Protein AF-0000000077501250 (afdb_homodimer)

Structure (mmCIF, N/CA/C/O backbone):
data_AF-0000000077501250-model_v1
#
loop_
_entity.id
_entity.type
_entity.pdbx_description
1 polymer 'Glutathione peroxidase'
#
loop_
_atom_site.group_PDB
_atom_site.id
_atom_site.type_symbol
_atom_site.label_atom_id
_atom_site.label_alt_id
_atom_site.label_comp_id
_atom_site.label_asym_id
_atom_site.label_entity_id
_atom_site.label_seq_id
_atom_site.pdbx_PDB_ins_code
_atom_site.Cartn_x
_atom_site.Cartn_y
_atom_site.Cartn_z
_atom_site.occupancy
_atom_site.B_iso_or_equiv
_atom_site.auth_seq_id
_atom_site.auth_comp_id
_atom_site.auth_asym_id
_atom_site.auth_atom_id
_atom_site.pdbx_PDB_model_num
ATOM 1 N N . MET A 1 1 ? 5.375 30.109 12.312 1 47.19 1 MET A N 1
ATOM 2 C CA . MET A 1 1 ? 6.102 30.109 13.578 1 47.19 1 MET A CA 1
ATOM 3 C C . MET A 1 1 ? 7.559 30.516 13.367 1 47.19 1 MET A C 1
ATOM 5 O O . MET A 1 1 ? 8.203 30.047 12.422 1 47.19 1 MET A O 1
ATOM 9 N N . VAL A 1 2 ? 7.848 31.672 13.805 1 48.34 2 VAL A N 1
ATOM 10 C CA . VAL A 1 2 ? 9.242 32.094 13.758 1 48.34 2 VAL A CA 1
ATOM 11 C C . VAL A 1 2 ? 9.984 31.562 14.984 1 48.34 2 VAL A C 1
ATOM 13 O O . VAL A 1 2 ? 9.477 31.656 16.109 1 48.34 2 VAL A O 1
ATOM 16 N N . ASP A 1 3 ? 10.914 30.641 14.672 1 52.59 3 ASP A N 1
ATOM 17 C CA . ASP A 1 3 ? 11.656 30.141 15.82 1 52.59 3 ASP A CA 1
ATOM 18 C C . ASP A 1 3 ? 12.547 31.219 16.422 1 52.59 3 ASP A C 1
ATOM 20 O O . ASP A 1 3 ? 12.586 32.344 15.914 1 52.59 3 ASP A O 1
ATOM 24 N N . GLN A 1 4 ? 12.906 30.875 17.625 1 50.56 4 GLN A N 1
ATOM 25 C CA . GLN A 1 4 ? 13.734 31.781 18.406 1 50.56 4 GLN A CA 1
ATOM 26 C C . GLN A 1 4 ? 14.883 32.344 17.578 1 50.56 4 GLN A C 1
ATOM 28 O O . GLN A 1 4 ? 15.398 33.438 17.875 1 50.56 4 GLN A O 1
ATOM 33 N N . LYS A 1 5 ? 15.43 31.688 16.609 1 52.91 5 LYS A N 1
ATOM 34 C CA . LYS A 1 5 ? 16.609 32.125 15.875 1 52.91 5 LYS A CA 1
ATOM 35 C C . LYS A 1 5 ? 16.219 32.906 14.617 1 52.91 5 LYS A C 1
ATOM 37 O O . LYS A 1 5 ? 17.062 33.219 13.773 1 52.91 5 LYS A O 1
ATOM 42 N N . GLY A 1 6 ? 14.953 33.188 14.445 1 55.38 6 GLY A N 1
ATOM 43 C CA . GLY A 1 6 ? 14.5 34.031 13.352 1 55.38 6 GLY A CA 1
ATOM 44 C C . GLY A 1 6 ? 14.008 33.25 12.156 1 55.38 6 GLY A C 1
ATOM 45 O O . GLY A 1 6 ? 13.617 33.812 11.141 1 55.38 6 GLY A O 1
ATOM 46 N N . HIS A 1 7 ? 14.219 31.875 12.344 1 58.47 7 HIS A N 1
ATOM 47 C CA . HIS A 1 7 ? 13.805 31.094 11.188 1 58.47 7 HIS A CA 1
ATOM 48 C C . HIS A 1 7 ? 12.289 30.906 11.156 1 58.47 7 HIS A C 1
ATOM 50 O O . HIS A 1 7 ? 11.656 30.781 12.211 1 58.47 7 HIS A O 1
ATOM 56 N N . ARG A 1 8 ? 11.812 31.125 9.922 1 69.56 8 ARG A N 1
ATOM 57 C CA . ARG A 1 8 ? 10.367 31.094 9.719 1 69.56 8 ARG A CA 1
ATOM 58 C C . ARG A 1 8 ? 9.883 29.672 9.523 1 69.56 8 ARG A C 1
ATOM 60 O O . ARG A 1 8 ? 10.5 28.891 8.797 1 69.56 8 ARG A O 1
ATOM 67 N N . PHE A 1 9 ? 9.266 29.094 10.461 1 84.81 9 PHE A N 1
ATOM 68 C CA . PHE A 1 9 ? 8.555 27.828 10.406 1 84.81 9 PHE A CA 1
ATOM 69 C C . PHE A 1 9 ? 7.047 28.047 10.344 1 84.81 9 PHE A C 1
ATOM 71 O O . PHE A 1 9 ? 6.496 28.828 11.133 1 84.81 9 PHE A O 1
ATOM 78 N N . GLU A 1 10 ? 6.477 27.484 9.258 1 85.38 10 GLU A N 1
ATOM 79 C CA . GLU A 1 10 ? 5.035 27.641 9.102 1 85.38 10 GLU A CA 1
ATOM 80 C C . GLU A 1 10 ? 4.332 26.297 9 1 85.38 10 GLU A C 1
ATOM 82 O O . GLU A 1 10 ? 4.871 25.344 8.43 1 85.38 10 GLU A O 1
ATOM 87 N N . ILE A 1 11 ? 3.162 26.234 9.656 1 87.19 11 ILE A N 1
ATOM 88 C CA . ILE A 1 11 ? 2.303 25.062 9.539 1 87.19 11 ILE A CA 1
ATOM 89 C C . ILE A 1 11 ? 1.202 25.328 8.516 1 87.19 11 ILE A C 1
ATOM 91 O O . ILE A 1 11 ? 0.617 26.422 8.492 1 87.19 11 ILE A O 1
ATOM 95 N N . LEU A 1 12 ? 1.024 24.422 7.641 1 89.38 12 LEU A N 1
ATOM 96 C CA . LEU A 1 12 ? -0.06 24.469 6.668 1 89.38 12 LEU A CA 1
ATOM 97 C C . LEU A 1 12 ? -1.039 23.328 6.875 1 89.38 12 LEU A C 1
ATOM 99 O O . LEU A 1 12 ? -0.628 22.156 6.98 1 89.38 12 LEU A O 1
ATOM 103 N N . GLY A 1 13 ? -2.293 23.609 6.996 1 89.56 13 GLY A N 1
ATOM 104 C CA . GLY A 1 13 ? -3.328 22.609 7.176 1 89.56 13 GLY A CA 1
ATOM 105 C C . GLY A 1 13 ? -4.086 22.297 5.902 1 89.56 13 GLY A C 1
ATOM 106 O O . GLY A 1 13 ? -4.496 23.203 5.18 1 89.56 13 GLY A O 1
ATOM 107 N N . PHE A 1 14 ? -4.215 21.078 5.645 1 91.5 14 PHE A N 1
ATOM 108 C CA . PHE A 1 14 ? -4.93 20.641 4.453 1 91.5 14 PHE A CA 1
ATOM 109 C C . PHE A 1 14 ? -6.09 19.719 4.828 1 91.5 14 PHE A C 1
ATOM 111 O O . PHE A 1 14 ? -5.906 18.516 4.992 1 91.5 14 PHE A O 1
ATOM 118 N N . PRO A 1 15 ? -7.246 20.297 4.922 1 90.56 15 PRO A N 1
ATOM 119 C CA . PRO A 1 15 ? -8.398 19.453 5.23 1 90.56 15 PRO A CA 1
ATOM 120 C C . PRO A 1 15 ? -8.734 18.469 4.105 1 90.56 15 PRO A C 1
ATOM 122 O O . PRO A 1 15 ? -8.508 18.781 2.932 1 90.56 15 PRO A O 1
ATOM 125 N N . THR A 1 16 ? -9.219 17.281 4.434 1 93.25 16 THR A N 1
ATOM 126 C CA . THR A 1 16 ? -9.602 16.281 3.461 1 93.25 16 THR A CA 1
ATOM 127 C C . THR A 1 16 ? -10.734 15.406 4.004 1 93.25 16 THR A C 1
ATOM 129 O O . THR A 1 16 ? -10.898 15.281 5.219 1 93.25 16 THR A O 1
ATOM 132 N N . ASN A 1 17 ? -11.461 14.859 3.119 1 92.5 17 ASN A N 1
ATOM 133 C CA . ASN A 1 17 ? -12.547 13.953 3.502 1 92.5 17 ASN A CA 1
ATOM 134 C C . ASN A 1 17 ? -12.227 12.508 3.125 1 92.5 17 ASN A C 1
ATOM 136 O O . ASN A 1 17 ? -13.117 11.664 3.09 1 92.5 17 ASN A O 1
ATOM 140 N N . ASN A 1 18 ? -10.984 12.227 2.863 1 95.75 18 ASN A N 1
ATOM 141 C CA . ASN A 1 18 ? -10.547 10.914 2.414 1 95.75 18 ASN A CA 1
ATOM 142 C C . ASN A 1 18 ? -10.68 9.867 3.52 1 95.75 18 ASN A C 1
ATOM 144 O O . ASN A 1 18 ? -10.695 8.672 3.248 1 95.75 18 ASN A O 1
ATOM 148 N N . PHE A 1 19 ? -10.727 10.375 4.766 1 95.19 19 PHE A N 1
ATOM 149 C CA . PHE A 1 19 ? -10.641 9.445 5.883 1 95.19 19 PHE A CA 1
ATOM 150 C C . PHE A 1 19 ? -11.93 9.469 6.699 1 95.19 19 PHE A C 1
ATOM 152 O O . PHE A 1 19 ? -12.211 10.438 7.406 1 95.19 19 PHE A O 1
ATOM 159 N N . GLY A 1 20 ? -12.734 8.43 6.559 1 91.12 20 GLY A N 1
ATOM 160 C CA . GLY A 1 20 ? -13.922 8.242 7.371 1 91.12 20 GLY A CA 1
ATOM 161 C C . GLY A 1 20 ? -14.992 9.297 7.129 1 91.12 20 GLY A C 1
ATOM 162 O O . GLY A 1 20 ? -15.953 9.398 7.887 1 91.12 20 GLY A O 1
ATOM 163 N N . LEU A 1 21 ? -14.773 10.094 6.109 1 87 21 LEU A N 1
ATOM 164 C CA . LEU A 1 21 ? -15.68 11.203 5.797 1 87 21 LEU A CA 1
ATOM 165 C C . LEU A 1 21 ? -15.891 12.086 7.02 1 87 21 LEU A C 1
ATOM 167 O O . LEU A 1 21 ? -17.016 12.5 7.297 1 87 21 LEU A O 1
ATOM 171 N N . GLN A 1 22 ? -14.812 12.32 7.664 1 80.06 22 GLN A N 1
ATOM 172 C CA . GLN A 1 22 ? -14.867 13.023 8.938 1 80.06 22 GLN A CA 1
ATOM 173 C C . GLN A 1 22 ? -14.977 14.531 8.727 1 80.06 22 GLN A C 1
ATOM 175 O O . GLN A 1 22 ? -15.281 15.273 9.656 1 80.06 22 GLN A O 1
ATOM 180 N N . GLU A 1 23 ? -14.711 15.031 7.473 1 79.62 23 GLU A N 1
ATOM 181 C CA . GLU A 1 23 ? -14.805 16.438 7.121 1 79.62 23 GLU A CA 1
ATOM 182 C C . GLU A 1 23 ? -15.828 16.672 6.008 1 79.62 23 GLU A C 1
ATOM 184 O O . GLU A 1 23 ? -15.477 17.125 4.922 1 79.62 23 GLU A O 1
ATOM 189 N N . PRO A 1 24 ? -17.125 16.578 6.379 1 76.75 24 PRO A N 1
ATOM 190 C CA . PRO A 1 24 ? -18.141 16.672 5.332 1 76.75 24 PRO A CA 1
ATOM 191 C C . PRO A 1 24 ? -18.562 18.125 5.035 1 76.75 24 PRO A C 1
ATOM 193 O O . PRO A 1 24 ? -19.188 18.391 4.008 1 76.75 24 PRO A O 1
ATOM 196 N N . ALA A 1 25 ? -18.078 19.078 5.859 1 77.38 25 ALA A N 1
ATOM 197 C CA . ALA A 1 25 ? -18.516 20.469 5.73 1 77.38 25 ALA A CA 1
ATOM 198 C C . ALA A 1 25 ? -17.984 21.094 4.453 1 77.38 25 ALA A C 1
ATOM 200 O O . ALA A 1 25 ? -16.875 20.781 4.02 1 77.38 25 ALA A O 1
ATOM 201 N N . PRO A 1 26 ? -18.859 21.953 3.811 1 82.69 26 PRO A N 1
ATOM 202 C CA . PRO A 1 26 ? -18.312 22.719 2.691 1 82.69 26 PRO A CA 1
ATOM 203 C C . PRO A 1 26 ? -17.156 23.625 3.105 1 82.69 26 PRO A C 1
ATOM 205 O O . PRO A 1 26 ? -16.984 23.922 4.293 1 82.69 26 PRO A O 1
ATOM 208 N N . ASN A 1 27 ? -16.375 23.953 2.084 1 84 27 ASN A N 1
ATOM 209 C CA . ASN A 1 27 ? -15.18 24.766 2.336 1 84 27 ASN A CA 1
ATOM 210 C C . ASN A 1 27 ? -15.516 26.031 3.102 1 84 27 ASN A C 1
ATOM 212 O O . ASN A 1 27 ? -14.742 26.484 3.947 1 84 27 ASN A O 1
ATOM 216 N N . SER A 1 28 ? -16.609 26.625 2.789 1 82.44 28 SER A N 1
ATOM 217 C CA . SER A 1 28 ? -17 27.891 3.402 1 82.44 28 SER A CA 1
ATOM 218 C C . SER A 1 28 ? -17.266 27.719 4.895 1 82.44 28 SER A C 1
ATOM 220 O O . SER A 1 28 ? -17.297 28.703 5.641 1 82.44 28 SER A O 1
ATOM 222 N N . LYS A 1 29 ? -17.328 26.516 5.312 1 80 29 LYS A N 1
ATOM 223 C CA . LYS A 1 29 ? -17.719 26.281 6.703 1 80 29 LYS A CA 1
ATOM 224 C C . LYS A 1 29 ? -16.609 25.547 7.461 1 80 29 LYS A C 1
ATOM 226 O O . LYS A 1 29 ? -16.781 25.203 8.633 1 80 29 LYS A O 1
ATOM 231 N N . ILE A 1 30 ? -15.57 25.281 6.855 1 79.38 30 ILE A N 1
ATOM 232 C CA . ILE A 1 30 ? -14.531 24.453 7.457 1 79.38 30 ILE A CA 1
ATOM 233 C C . ILE A 1 30 ? -14.031 25.109 8.742 1 79.38 30 ILE A C 1
ATOM 235 O O . ILE A 1 30 ? -13.914 24.453 9.773 1 79.38 30 ILE A O 1
ATOM 239 N N . LEU A 1 31 ? -13.727 26.422 8.727 1 80.19 31 LEU A N 1
ATOM 240 C CA . LEU A 1 31 ? -13.195 27.125 9.891 1 80.19 31 LEU A CA 1
ATOM 241 C C . LEU A 1 31 ? -14.211 27.156 11.023 1 80.19 31 LEU A C 1
ATOM 243 O O . LEU A 1 31 ? -13.844 27.031 12.195 1 80.19 31 LEU A O 1
ATOM 247 N N . ASP A 1 32 ? -15.422 27.297 10.594 1 79.62 32 ASP A N 1
ATOM 248 C CA . ASP A 1 32 ? -16.484 27.25 11.594 1 79.62 32 ASP A CA 1
ATOM 249 C C . ASP A 1 32 ? -16.562 25.891 12.266 1 79.62 32 ASP A C 1
ATOM 251 O O . ASP A 1 32 ? -16.766 25.797 13.477 1 79.62 32 ASP A O 1
ATOM 255 N N . CYS A 1 33 ? -16.422 24.969 11.445 1 76.94 33 CYS A N 1
ATOM 256 C CA . CYS A 1 33 ? -16.484 23.609 11.969 1 76.94 33 CYS A CA 1
ATOM 257 C C . CYS A 1 33 ? -15.32 23.328 12.914 1 76.94 33 CYS A C 1
ATOM 259 O O . CYS A 1 33 ? -15.508 22.719 13.977 1 76.94 33 CYS A O 1
ATOM 261 N N . VAL A 1 34 ? -14.172 23.781 12.539 1 76.81 34 VAL A N 1
ATOM 262 C CA . VAL A 1 34 ? -13.008 23.594 13.398 1 76.81 34 VAL A CA 1
ATOM 263 C C . VAL A 1 34 ? -13.211 24.328 14.719 1 76.81 34 VAL A C 1
ATOM 265 O O . VAL A 1 34 ? -12.914 23.797 15.789 1 76.81 34 VAL A O 1
ATOM 268 N N . LYS A 1 35 ? -13.766 25.469 14.586 1 80.81 35 LYS A N 1
ATOM 269 C CA . LYS A 1 35 ? -13.961 26.312 15.75 1 80.81 35 LYS A CA 1
ATOM 270 C C . LYS A 1 35 ? -15.039 25.75 16.672 1 80.81 35 LYS A C 1
ATOM 272 O O . LYS A 1 35 ? -14.898 25.797 17.891 1 80.81 35 LYS A O 1
ATOM 277 N N . HIS A 1 36 ? -16.016 25.094 16.062 1 81.75 36 HIS A N 1
ATOM 278 C CA . HIS A 1 36 ? -17.203 24.828 16.859 1 81.75 36 HIS A CA 1
ATOM 279 C C . HIS A 1 36 ? -17.438 23.344 17.016 1 81.75 36 HIS A C 1
ATOM 281 O O . HIS A 1 36 ? -18.172 22.906 17.906 1 81.75 36 HIS A O 1
ATOM 287 N N . ILE A 1 37 ? -16.922 22.562 16.172 1 70.06 37 ILE A N 1
ATOM 288 C CA . ILE A 1 37 ? -17.297 21.156 16.141 1 70.06 37 ILE A CA 1
ATOM 289 C C . ILE A 1 37 ? -16.078 20.297 16.469 1 70.06 37 ILE A C 1
ATOM 291 O O . ILE A 1 37 ? -16.047 19.609 17.5 1 70.06 37 ILE A O 1
ATOM 295 N N . ASN A 1 38 ? -15.094 20.234 15.609 1 67.88 38 ASN A N 1
ATOM 296 C C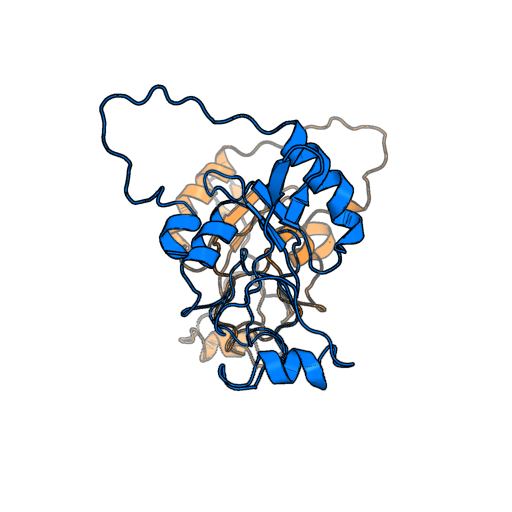A . ASN A 1 38 ? -13.891 19.438 15.797 1 67.88 38 ASN A CA 1
ATOM 297 C C . ASN A 1 38 ? -12.633 20.234 15.461 1 67.88 38 ASN A C 1
ATOM 299 O O . ASN A 1 38 ? -12.398 20.578 14.297 1 67.88 38 ASN A O 1
ATOM 303 N N . PRO A 1 39 ? -11.844 20.5 16.547 1 71.75 39 PRO A N 1
ATOM 304 C CA . PRO A 1 39 ? -11.938 20.031 17.922 1 71.75 39 PRO A CA 1
ATOM 305 C C . PRO A 1 39 ? -12.977 20.812 18.734 1 71.75 39 PRO A C 1
ATOM 307 O O . PRO A 1 39 ? -13.414 20.344 19.797 1 71.75 39 PRO A O 1
ATOM 310 N N . GLY A 1 40 ? -13.406 21.891 18.188 1 75.12 40 GLY A N 1
ATOM 311 C CA . GLY A 1 40 ? -14.375 22.703 18.891 1 75.12 40 GLY A CA 1
ATOM 312 C C . GLY A 1 40 ? -13.758 23.562 19.984 1 75.12 40 GLY A C 1
ATOM 313 O O . GLY A 1 40 ? -12.617 24.016 19.844 1 75.12 40 GLY A O 1
ATOM 314 N N . ASN A 1 41 ? -14.633 24.125 20.844 1 82.25 41 ASN A N 1
ATOM 315 C CA . ASN A 1 41 ? -14.219 24.906 22 1 82.25 41 ASN A CA 1
ATOM 316 C C . ASN A 1 41 ? -13.594 26.234 21.594 1 82.25 41 ASN A C 1
ATOM 318 O O . ASN A 1 41 ? -12.648 26.703 22.219 1 82.25 41 ASN A O 1
ATOM 322 N N . GLY A 1 42 ? -13.992 26.656 20.516 1 82.06 42 GLY A N 1
ATOM 323 C CA . GLY A 1 42 ? -13.547 27.953 20.062 1 82.06 42 GLY A CA 1
ATOM 324 C C . GLY A 1 42 ? -12.156 27.938 19.453 1 82.06 42 GLY A C 1
ATOM 325 O O . GLY A 1 42 ? -11.547 28.984 19.234 1 82.06 42 GLY A O 1
ATOM 326 N N . TYR A 1 43 ? -11.789 26.797 19.109 1 81.69 43 TYR A N 1
ATOM 327 C CA . TYR A 1 43 ? -10.445 26.656 18.562 1 81.69 43 TYR A CA 1
ATOM 328 C C . TYR A 1 43 ? -10.32 27.359 17.219 1 81.69 43 TYR A C 1
ATOM 330 O O . TYR A 1 43 ? -11.172 27.203 16.344 1 81.69 43 TYR A O 1
ATOM 338 N N . VAL A 1 44 ? -9.281 28.219 17.109 1 80.44 44 VAL A N 1
ATOM 339 C CA . VAL A 1 44 ? -8.945 28.875 15.852 1 80.44 44 VAL A CA 1
ATOM 340 C C . VAL A 1 44 ? -7.496 28.562 15.484 1 80.44 44 VAL A C 1
ATOM 342 O O . VAL A 1 44 ? -6.566 28.938 16.203 1 80.44 44 VAL A O 1
ATOM 345 N N . PRO A 1 45 ? -7.445 27.828 14.383 1 78.69 45 PRO A N 1
ATOM 346 C CA . PRO A 1 45 ? -6.062 27.547 13.984 1 78.69 45 PRO A CA 1
ATOM 347 C C . PRO A 1 45 ? -5.23 28.812 13.789 1 78.69 45 PRO A C 1
ATOM 349 O O . PRO A 1 45 ? -5.746 29.812 13.297 1 78.69 45 PRO A O 1
ATOM 352 N N . ASN A 1 46 ? -4.023 28.766 14.219 1 80.38 46 ASN A N 1
ATOM 353 C CA . ASN A 1 46 ? -3.115 29.891 14.039 1 80.38 46 ASN A CA 1
ATOM 354 C C . ASN A 1 46 ? -2.215 29.688 12.82 1 80.38 46 ASN A C 1
ATOM 356 O O . ASN A 1 46 ? -1.08 30.172 12.797 1 80.38 46 ASN A O 1
ATOM 360 N N . PHE A 1 47 ? -2.666 28.875 11.922 1 81.38 47 PHE A N 1
ATOM 361 C CA . PHE A 1 47 ? -1.956 28.641 10.672 1 81.38 47 PHE A CA 1
ATOM 362 C C . PHE A 1 47 ? -2.926 28.578 9.5 1 81.38 47 PHE A C 1
ATOM 364 O O . PHE A 1 47 ? -4.125 28.359 9.688 1 81.38 47 PHE A O 1
ATOM 371 N N . PRO A 1 48 ? -2.377 28.844 8.297 1 84.25 48 PRO A N 1
ATOM 372 C CA . PRO A 1 48 ? -3.25 28.797 7.121 1 84.25 48 PRO A CA 1
ATOM 373 C C . PRO A 1 48 ? -3.881 27.422 6.898 1 84.25 48 PRO A C 1
ATOM 375 O O . PRO A 1 48 ? -3.215 26.406 7.074 1 84.25 48 PRO A O 1
ATOM 378 N N . MET A 1 49 ? -5.215 27.5 6.617 1 83.44 49 MET A N 1
ATOM 379 C CA . MET A 1 49 ? -5.969 26.297 6.242 1 83.44 49 MET A CA 1
ATOM 380 C C . MET A 1 49 ? -6.371 26.359 4.773 1 83.44 49 MET A C 1
ATOM 382 O O . MET A 1 49 ? -6.93 27.359 4.309 1 83.44 49 MET A O 1
ATOM 386 N N . PHE A 1 50 ? -6.047 25.344 4.113 1 86.56 50 PHE A N 1
ATOM 387 C CA . PHE A 1 50 ? -6.395 25.281 2.697 1 86.56 50 PHE A CA 1
ATOM 388 C C . PHE A 1 50 ? -7.805 24.734 2.508 1 86.56 50 PHE A C 1
ATOM 390 O O . PHE A 1 50 ? -8.43 24.266 3.463 1 86.56 50 PHE A O 1
ATOM 397 N N . GLN A 1 51 ? -8.258 24.906 1.261 1 86.75 51 GLN A N 1
ATOM 398 C CA . GLN A 1 51 ? -9.539 24.297 0.926 1 86.75 51 GLN A CA 1
ATOM 399 C C . GLN A 1 51 ? -9.469 22.781 0.998 1 86.75 51 GLN A C 1
ATOM 401 O O . GLN A 1 51 ? -8.398 22.188 0.822 1 86.75 51 GLN A O 1
ATOM 406 N N . LYS A 1 52 ? -10.602 22.281 1.225 1 90.06 52 LYS A N 1
ATOM 407 C CA . LYS A 1 52 ? -10.711 20.828 1.266 1 90.06 52 LYS A CA 1
ATOM 408 C C . LYS A 1 52 ? -10.328 20.203 -0.077 1 90.06 52 LYS A C 1
ATOM 410 O O . LYS A 1 52 ? -10.75 20.688 -1.13 1 90.06 52 LYS A O 1
ATOM 415 N N . ALA A 1 53 ? -9.508 19.188 0.003 1 90.88 53 ALA A N 1
ATOM 416 C CA . ALA A 1 53 ? -9.094 18.484 -1.207 1 90.88 53 ALA A CA 1
ATOM 417 C C . ALA A 1 53 ? -8.648 17.047 -0.887 1 90.88 53 ALA A C 1
ATOM 419 O O . ALA A 1 53 ? -8.43 16.719 0.278 1 90.88 53 ALA A O 1
ATOM 420 N N . ASP A 1 54 ? -8.633 16.25 -1.974 1 95.94 54 ASP A N 1
ATOM 421 C CA . ASP A 1 54 ? -8.172 14.875 -1.799 1 95.94 54 ASP A CA 1
ATOM 422 C C . ASP A 1 54 ? -6.652 14.812 -1.672 1 95.94 54 ASP A C 1
ATOM 424 O O . ASP A 1 54 ? -5.934 15.469 -2.432 1 95.94 54 ASP A O 1
ATOM 428 N N . CYS A 1 55 ? -6.199 14.117 -0.67 1 97.06 55 CYS A N 1
ATOM 429 C CA . CYS A 1 55 ? -4.766 13.875 -0.548 1 97.06 55 CYS A CA 1
ATOM 430 C C . CYS A 1 55 ? -4.391 12.516 -1.13 1 97.06 55 CYS A C 1
ATOM 432 O O . CYS A 1 55 ? -3.213 12.234 -1.355 1 97.06 55 CYS A O 1
ATOM 434 N N . ASN A 1 56 ? -5.324 11.641 -1.315 1 97.88 56 ASN A N 1
ATOM 435 C CA . ASN A 1 56 ? -5.16 10.32 -1.919 1 97.88 56 ASN A CA 1
ATOM 436 C C . ASN A 1 56 ? -6.098 10.133 -3.109 1 97.88 56 ASN A C 1
ATOM 438 O O . ASN A 1 56 ? -7.043 10.898 -3.289 1 97.88 56 ASN A O 1
ATOM 442 N N . GLY A 1 57 ? -5.738 9.102 -3.938 1 97.81 57 GLY A N 1
ATOM 443 C CA . GLY A 1 57 ? -6.652 8.656 -4.977 1 97.81 57 GLY A CA 1
ATOM 444 C C . GLY A 1 57 ? -6.461 9.383 -6.293 1 97.81 57 GLY A C 1
ATOM 445 O O . GLY A 1 57 ? -5.48 10.109 -6.469 1 97.81 57 GLY A O 1
ATOM 446 N N . ALA A 1 58 ? -7.441 9.148 -7.203 1 97.56 58 ALA A N 1
ATOM 447 C CA . ALA A 1 58 ? -7.367 9.641 -8.578 1 97.56 58 ALA A CA 1
ATOM 448 C C . ALA A 1 58 ? -7.391 11.164 -8.617 1 97.56 58 ALA A C 1
ATOM 450 O O . ALA A 1 58 ? -6.809 11.773 -9.516 1 97.56 58 ALA A O 1
ATOM 451 N N . ASN A 1 59 ? -7.992 11.789 -7.613 1 96.38 59 ASN A N 1
ATOM 452 C CA . ASN A 1 59 ? -8.156 13.234 -7.609 1 96.38 59 ASN A CA 1
ATOM 453 C C . ASN A 1 59 ? -7.227 13.906 -6.602 1 96.38 59 ASN A C 1
ATOM 455 O O . ASN A 1 59 ? -7.453 15.047 -6.203 1 96.38 59 ASN A O 1
ATOM 459 N N . GLU A 1 60 ? -6.219 13.188 -6.219 1 96.88 60 GLU A N 1
ATOM 460 C CA . GLU A 1 60 ? -5.328 13.781 -5.223 1 96.88 60 GLU A CA 1
ATOM 461 C C . GLU A 1 60 ? -4.664 15.047 -5.754 1 96.88 60 GLU A C 1
ATOM 463 O O . GLU A 1 60 ? -4.34 15.133 -6.938 1 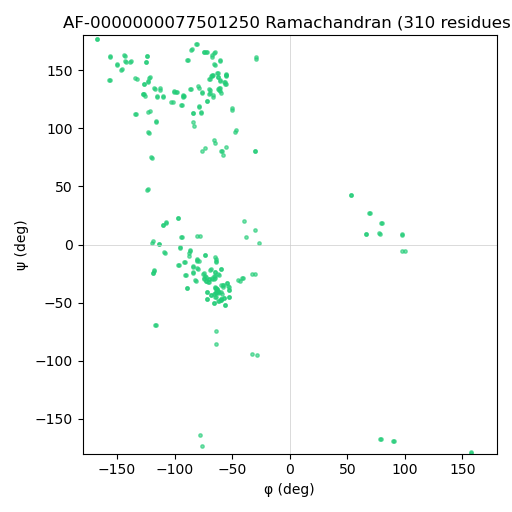96.88 60 GLU A O 1
ATOM 468 N N . GLN A 1 61 ? -4.473 16 -4.871 1 94.31 61 GLN A N 1
ATOM 469 C CA . GLN A 1 61 ? -3.781 17.234 -5.258 1 94.31 61 GLN A CA 1
ATOM 470 C C . GLN A 1 61 ? -2.312 16.969 -5.566 1 94.31 61 GLN A C 1
ATOM 472 O O . GLN A 1 61 ? -1.668 16.156 -4.891 1 94.31 61 GLN A O 1
ATOM 477 N N . PRO A 1 62 ? -1.756 17.656 -6.516 1 92.75 62 PRO A N 1
ATOM 478 C CA . PRO A 1 62 ? -0.39 17.406 -6.98 1 92.75 62 PRO A CA 1
ATOM 479 C C . PRO A 1 62 ? 0.648 17.531 -5.867 1 92.75 62 PRO A C 1
ATOM 481 O O . PRO A 1 62 ? 1.658 16.828 -5.875 1 92.75 62 PRO A O 1
ATOM 484 N N . HIS A 1 63 ? 0.428 18.453 -4.996 1 91.62 63 HIS A N 1
ATOM 485 C CA . HIS A 1 63 ? 1.441 18.609 -3.959 1 91.62 63 HIS A CA 1
ATOM 486 C C . HIS A 1 63 ? 1.517 17.375 -3.068 1 91.62 63 HIS A C 1
ATOM 488 O O . HIS A 1 63 ? 2.578 17.062 -2.525 1 91.62 63 HIS A O 1
ATOM 494 N N . PHE A 1 64 ? 0.403 16.688 -2.936 1 95.19 64 PHE A N 1
ATOM 495 C CA . PHE A 1 64 ? 0.47 15.445 -2.178 1 95.19 64 PHE A CA 1
ATOM 496 C C . PHE A 1 64 ? 1.207 14.375 -2.967 1 95.19 64 PHE A C 1
ATOM 498 O O . PHE A 1 64 ? 1.945 13.57 -2.393 1 95.19 64 PHE A O 1
ATOM 505 N N . THR A 1 65 ? 0.938 14.328 -4.258 1 94.12 65 THR A N 1
ATOM 506 C CA . THR A 1 65 ? 1.704 13.43 -5.109 1 94.12 65 THR A CA 1
ATOM 507 C C . THR A 1 65 ? 3.203 13.656 -4.93 1 94.12 65 THR A C 1
ATOM 509 O O . THR A 1 65 ? 3.963 12.703 -4.742 1 94.12 65 THR A O 1
ATOM 512 N N . TYR A 1 66 ? 3.586 14.891 -4.922 1 94.5 66 TYR A N 1
ATOM 513 C CA . TYR A 1 66 ? 4.988 15.258 -4.77 1 94.5 66 TYR A CA 1
ATOM 514 C C . TYR A 1 66 ? 5.508 14.859 -3.393 1 94.5 66 TYR A C 1
ATOM 516 O O . TYR A 1 66 ? 6.547 14.203 -3.281 1 94.5 66 TYR A O 1
ATOM 524 N N . LEU A 1 67 ? 4.797 15.219 -2.328 1 94.69 67 LEU A N 1
ATOM 525 C CA . LEU A 1 67 ? 5.211 14.922 -0.963 1 94.69 67 LEU A CA 1
ATOM 526 C C . LEU A 1 67 ? 5.414 13.422 -0.772 1 94.69 67 LEU A C 1
ATOM 528 O O . LEU A 1 67 ? 6.438 12.992 -0.236 1 94.69 67 LEU A O 1
ATOM 532 N N . LYS A 1 68 ? 4.445 12.633 -1.27 1 95.25 68 LYS A N 1
ATOM 533 C CA . LYS A 1 68 ? 4.48 11.188 -1.109 1 95.25 68 LYS A CA 1
ATOM 534 C C . LYS A 1 68 ? 5.633 10.57 -1.897 1 95.25 68 LYS A C 1
ATOM 536 O O . LYS A 1 68 ? 6.203 9.555 -1.49 1 95.25 68 LYS A O 1
ATOM 541 N N . SER A 1 69 ? 6.008 11.188 -2.961 1 93.62 69 SER A N 1
ATOM 542 C CA . SER A 1 69 ? 7.109 10.68 -3.773 1 93.62 69 SER A CA 1
ATOM 543 C C . SER A 1 69 ? 8.453 10.922 -3.09 1 93.62 69 SER A C 1
ATOM 545 O O . SER A 1 69 ? 9.406 10.164 -3.299 1 93.62 69 SER A O 1
ATOM 547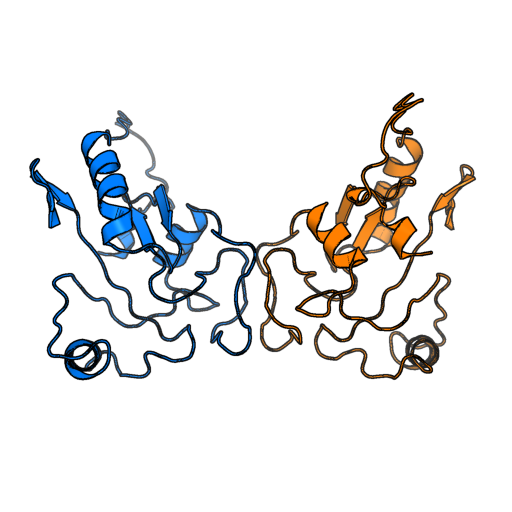 N N . CYS A 1 70 ? 8.555 11.93 -2.271 1 92 70 CYS A N 1
ATOM 548 C CA . CYS A 1 70 ? 9.805 12.297 -1.618 1 92 70 CYS A CA 1
ATOM 549 C C . CYS A 1 70 ? 10.047 11.445 -0.38 1 92 70 CYS A C 1
ATOM 551 O O . CYS A 1 70 ? 11.195 11.203 0.001 1 92 70 CYS A O 1
ATOM 553 N N . CYS A 1 71 ? 8.969 11.062 0.202 1 93.94 71 CYS A N 1
ATOM 554 C CA . CYS A 1 71 ? 9.07 10.344 1.47 1 93.94 71 CYS A CA 1
ATOM 555 C C . CYS A 1 71 ? 8.32 9.023 1.413 1 93.94 71 CYS A C 1
ATOM 557 O O . CYS A 1 71 ? 7.133 8.984 1.102 1 93.94 71 CYS A O 1
ATOM 559 N N . PRO A 1 72 ? 9.023 8.008 1.803 1 88.44 72 PRO A N 1
ATOM 560 C CA . PRO A 1 72 ? 8.391 6.688 1.751 1 88.44 72 PRO A CA 1
ATOM 561 C C . PRO A 1 72 ? 7.211 6.559 2.719 1 88.44 72 PRO A C 1
ATOM 563 O O . PRO A 1 72 ? 7.051 7.395 3.613 1 88.44 72 PRO A O 1
ATOM 566 N N . SER A 1 73 ? 6.438 5.48 2.447 1 90 73 SER A N 1
ATOM 567 C CA . SER A 1 73 ? 5.352 5.18 3.377 1 90 73 SER A CA 1
ATOM 568 C C . SER A 1 73 ? 5.887 4.871 4.77 1 90 73 SER A C 1
ATOM 570 O O . SER A 1 73 ? 6.996 4.348 4.914 1 90 73 SER A O 1
ATOM 572 N N . ILE A 1 74 ? 5.133 5.219 5.738 1 87.62 74 ILE A N 1
ATOM 573 C CA . ILE A 1 74 ? 5.605 5.148 7.117 1 87.62 74 ILE A CA 1
ATOM 574 C C . ILE A 1 74 ? 5.266 3.787 7.715 1 87.62 74 ILE A C 1
ATOM 576 O O . ILE A 1 74 ? 5.887 3.355 8.688 1 87.62 74 ILE A O 1
ATOM 580 N N . ASN A 1 75 ? 4.309 3.131 7.297 1 91.12 75 ASN A N 1
ATOM 581 C CA . ASN A 1 75 ? 3.881 1.832 7.801 1 91.12 75 ASN A CA 1
ATOM 582 C C . ASN A 1 75 ? 3.387 0.925 6.68 1 91.12 75 ASN A C 1
ATOM 584 O O . ASN A 1 75 ? 2.99 1.407 5.617 1 91.12 75 ASN A O 1
ATOM 588 N N . ASP A 1 76 ? 3.436 -0.36 7.027 1 92.81 76 ASP A N 1
ATOM 589 C CA . ASP A 1 76 ? 3.018 -1.343 6.031 1 92.81 76 ASP A CA 1
ATOM 590 C C . ASP A 1 76 ? 1.501 -1.326 5.844 1 92.81 76 ASP A C 1
ATOM 592 O O . ASP A 1 76 ? 1.002 -1.585 4.75 1 92.81 76 ASP A O 1
ATOM 596 N N . VAL A 1 77 ? 0.831 -0.999 6.961 1 96.19 77 VAL A N 1
ATOM 597 C CA . VAL A 1 77 ? -0.626 -0.954 6.891 1 96.19 77 VAL A CA 1
ATOM 598 C C . VAL A 1 77 ? -1.073 0.35 6.234 1 96.19 77 VAL A C 1
ATOM 600 O O . VAL A 1 77 ? -0.755 1.438 6.719 1 96.19 77 VAL A O 1
ATOM 603 N N . VAL A 1 78 ? -1.769 0.25 5.098 1 96.62 78 VAL A N 1
ATOM 604 C CA . VAL A 1 78 ? -2.35 1.416 4.441 1 96.62 78 VAL A CA 1
ATOM 605 C C . VAL A 1 78 ? -3.545 1.921 5.246 1 96.62 78 VAL A C 1
ATOM 607 O O . VAL A 1 78 ? -3.67 3.123 5.496 1 96.62 78 VAL A O 1
ATOM 610 N N . GLY A 1 79 ? -4.371 0.938 5.602 1 96.25 79 GLY A N 1
ATOM 611 C CA . GLY A 1 79 ? -5.492 1.335 6.438 1 96.25 79 GLY A CA 1
ATOM 612 C C . GLY A 1 79 ? -6.656 0.366 6.375 1 96.25 79 GLY A C 1
ATOM 613 O O . GLY A 1 79 ? -6.551 -0.703 5.77 1 96.25 79 GLY A O 1
ATOM 614 N N . ASP A 1 80 ? -7.723 0.74 7.141 1 96.62 80 ASP A N 1
ATOM 615 C CA . ASP A 1 80 ? -9.008 0.05 7.094 1 96.62 80 ASP A CA 1
ATOM 616 C C . ASP A 1 80 ? -9.805 0.448 5.852 1 96.62 80 ASP A C 1
ATOM 618 O O . ASP A 1 80 ? -10.219 1.602 5.715 1 96.62 80 ASP A O 1
ATOM 622 N N . ARG A 1 81 ? -9.953 -0.548 5.016 1 94.94 81 ARG A N 1
ATOM 623 C CA . ARG A 1 81 ? -10.586 -0.304 3.725 1 94.94 81 ARG A CA 1
ATOM 624 C C . ARG A 1 81 ? -11.953 0.36 3.902 1 94.94 81 ARG A C 1
ATOM 626 O O . ARG A 1 81 ? -12.359 1.175 3.072 1 94.94 81 ARG A O 1
ATOM 633 N N . THR A 1 82 ? -12.68 0.062 4.953 1 94.31 82 THR A N 1
ATOM 634 C CA . THR A 1 82 ? -14.031 0.555 5.176 1 94.31 82 THR A CA 1
ATOM 635 C C . THR A 1 82 ? -14.008 2.029 5.57 1 94.31 82 THR A C 1
ATOM 637 O O . THR A 1 82 ? -15.055 2.691 5.57 1 94.31 82 THR A O 1
ATOM 640 N N . ARG A 1 83 ? -12.875 2.547 5.82 1 95.5 83 ARG A N 1
ATOM 641 C CA . ARG A 1 83 ? -12.734 3.938 6.246 1 95.5 83 ARG A CA 1
ATOM 642 C C . ARG A 1 83 ? -12.008 4.762 5.191 1 95.5 83 ARG A C 1
ATOM 644 O O . ARG A 1 83 ? -11.68 5.926 5.426 1 95.5 83 ARG A O 1
ATOM 651 N N . MET A 1 84 ? -11.656 4.145 4.137 1 96.19 84 MET A N 1
ATOM 652 C CA . MET A 1 84 ? -10.977 4.789 3.018 1 96.19 84 MET A CA 1
ATOM 653 C C . MET A 1 84 ? -11.977 5.273 1.973 1 96.19 84 MET A C 1
ATOM 655 O O . MET A 1 84 ? -12.828 4.508 1.521 1 96.19 84 MET A O 1
ATOM 659 N N . TYR A 1 85 ? -11.906 6.551 1.559 1 96.19 85 TYR A N 1
ATOM 660 C CA . TYR A 1 85 ? -12.844 7.113 0.591 1 96.19 85 TYR A CA 1
ATOM 661 C C . TYR A 1 85 ? -12.102 7.699 -0.606 1 96.19 85 TYR A C 1
ATOM 663 O O . TYR A 1 85 ? -12.367 8.828 -1.018 1 96.19 85 TYR A O 1
ATOM 671 N N . TRP A 1 86 ? -11.188 6.938 -1.093 1 97.31 86 TRP A N 1
ATOM 672 C CA . TRP A 1 86 ? -10.461 7.273 -2.314 1 97.31 86 TRP A CA 1
ATOM 673 C C . TRP A 1 86 ? -10.18 6.023 -3.141 1 97.31 86 TRP A C 1
ATOM 675 O O . TRP A 1 86 ? -10.359 4.902 -2.662 1 97.31 86 TRP A O 1
ATOM 685 N N . ASN A 1 87 ? -9.875 6.223 -4.344 1 97.62 87 ASN A N 1
ATOM 686 C CA . ASN A 1 87 ? -9.516 5.168 -5.289 1 97.62 87 ASN A CA 1
ATOM 687 C C . ASN A 1 87 ? -8.68 5.711 -6.441 1 97.62 87 ASN A C 1
ATOM 689 O O . ASN A 1 87 ? -8.914 6.828 -6.91 1 97.62 87 ASN A O 1
ATOM 693 N N . PRO A 1 88 ? -7.688 4.883 -6.844 1 98 88 PRO A N 1
ATOM 694 C CA . PRO A 1 88 ? -7.207 3.604 -6.312 1 98 88 PRO A CA 1
ATOM 695 C C . PRO A 1 88 ? -6.402 3.766 -5.027 1 98 88 PRO A C 1
ATOM 697 O O . PRO A 1 88 ? -6.074 4.891 -4.637 1 98 88 PRO A O 1
ATOM 700 N N . VAL A 1 89 ? -6.176 2.676 -4.336 1 97.88 89 VAL A N 1
ATOM 701 C CA . VAL A 1 89 ? -5.309 2.635 -3.162 1 97.88 89 VAL A CA 1
ATOM 702 C C . VAL A 1 89 ? -3.861 2.412 -3.596 1 97.88 89 VAL A C 1
ATOM 704 O O . VAL A 1 89 ? -3.584 1.549 -4.434 1 97.88 89 VAL A O 1
ATOM 707 N N . LYS A 1 90 ? -2.949 3.221 -3.014 1 97.5 90 LYS A N 1
ATOM 708 C CA . LYS A 1 90 ? -1.529 3.123 -3.338 1 97.5 90 LYS A CA 1
ATOM 709 C C . LYS A 1 90 ? -0.691 2.916 -2.078 1 97.5 90 LYS A C 1
ATOM 711 O O . LYS A 1 90 ? -1.118 3.27 -0.978 1 97.5 90 LYS A O 1
ATOM 716 N N . ASN A 1 91 ? 0.514 2.344 -2.297 1 96.5 91 ASN A N 1
ATOM 717 C CA . ASN A 1 91 ? 1.46 2.127 -1.207 1 96.5 91 ASN A CA 1
ATOM 718 C C . ASN A 1 91 ? 1.821 3.436 -0.51 1 96.5 91 ASN A C 1
ATOM 720 O O . ASN A 1 91 ? 2.002 3.467 0.708 1 96.5 91 A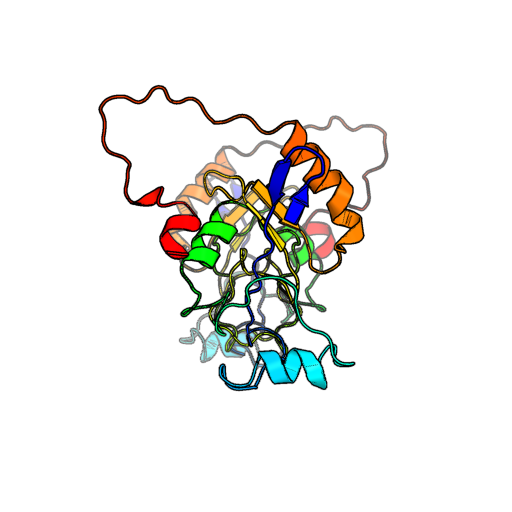SN A O 1
ATOM 724 N N . SER A 1 92 ? 1.881 4.477 -1.255 1 96.38 92 SER A N 1
ATOM 725 C CA . SER A 1 92 ? 2.406 5.742 -0.758 1 96.38 92 SER A CA 1
ATOM 726 C C . SER A 1 92 ? 1.319 6.562 -0.074 1 96.38 92 SER A C 1
ATOM 728 O O . S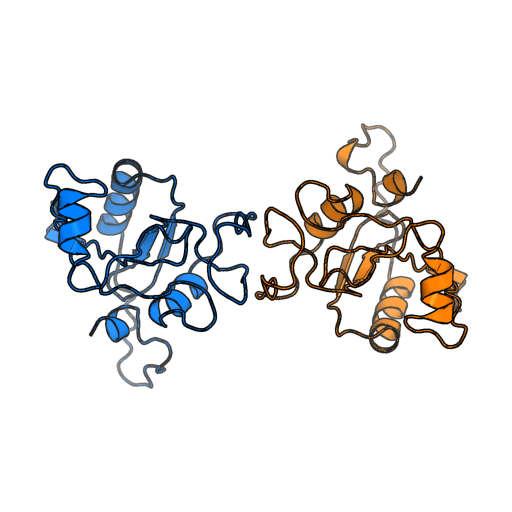ER A 1 92 ? 1.593 7.637 0.472 1 96.38 92 SER A O 1
ATOM 730 N N . ASP A 1 93 ? 0.149 6.117 -0.112 1 97.56 93 ASP A N 1
ATOM 731 C CA . ASP A 1 93 ? -0.984 6.914 0.353 1 97.56 93 ASP A CA 1
ATOM 732 C C . ASP A 1 93 ? -0.776 7.375 1.793 1 97.56 93 ASP A C 1
ATOM 734 O O . ASP A 1 93 ? -0.13 6.688 2.584 1 97.56 93 ASP A O 1
ATOM 738 N N . ILE A 1 94 ? -1.286 8.562 2.051 1 97.38 94 ILE A N 1
ATOM 739 C CA . ILE A 1 94 ? -1.398 9.047 3.422 1 97.38 94 ILE A CA 1
ATOM 740 C C . ILE A 1 94 ? -2.297 8.109 4.227 1 97.38 94 ILE A C 1
ATOM 742 O O . ILE A 1 94 ? -3.338 7.664 3.738 1 97.38 94 ILE A O 1
ATOM 746 N N . ARG A 1 95 ? -1.94 7.875 5.457 1 97 95 ARG A N 1
ATOM 747 C CA . ARG A 1 95 ? -2.547 6.773 6.195 1 97 95 ARG A CA 1
ATOM 748 C C . ARG A 1 95 ? -3.803 7.23 6.93 1 97 95 ARG A C 1
ATOM 750 O O . ARG A 1 95 ? -4.758 6.469 7.074 1 97 95 ARG A O 1
ATOM 757 N N . TRP A 1 96 ? -3.719 8.414 7.426 1 95.88 96 TRP A N 1
ATOM 758 C CA . TRP A 1 96 ? -4.82 8.891 8.258 1 95.88 96 TRP A CA 1
ATOM 759 C C . TRP A 1 96 ? -4.707 10.391 8.492 1 95.88 96 TRP A C 1
ATOM 761 O O . TRP A 1 96 ? -3.754 11.031 8.039 1 95.88 96 TRP A O 1
ATOM 771 N N . ASN A 1 97 ? -5.73 10.914 9.203 1 92.5 97 ASN A N 1
ATOM 772 C CA . ASN A 1 97 ? -5.699 12.312 9.625 1 92.5 97 ASN A CA 1
ATOM 773 C C . ASN A 1 97 ? -4.449 12.625 10.438 1 92.5 97 ASN A C 1
ATOM 775 O O . ASN A 1 97 ? -3.971 11.781 11.195 1 92.5 97 ASN A O 1
ATOM 779 N N . PHE A 1 98 ? -3.854 13.867 10.117 1 92.69 98 PHE A N 1
ATOM 780 C CA . PHE A 1 98 ? -2.779 14.469 10.898 1 92.69 98 PHE A CA 1
ATOM 781 C C . PHE A 1 98 ? -1.443 13.812 10.578 1 92.69 98 PHE A C 1
ATOM 783 O O . PHE A 1 98 ? -0.498 13.898 11.367 1 92.69 98 PHE A O 1
ATOM 790 N N . GLU A 1 99 ? -1.396 12.969 9.562 1 95.75 99 GLU A N 1
ATOM 791 C CA . GLU A 1 99 ? -0.068 12.688 9.023 1 95.75 99 GLU A CA 1
ATOM 792 C C . GLU A 1 99 ? 0.643 13.977 8.617 1 95.75 99 GLU A C 1
ATOM 794 O O . GLU A 1 99 ? 0.001 14.93 8.18 1 95.75 99 GLU A O 1
ATOM 799 N N . LYS A 1 100 ? 1.973 14.055 8.766 1 94.69 100 LYS A N 1
ATOM 800 C CA . LYS A 1 100 ? 2.688 15.32 8.625 1 94.69 100 LYS A CA 1
ATOM 801 C C . LYS A 1 100 ? 3.932 15.156 7.762 1 94.69 100 LYS A C 1
ATOM 803 O O . LYS A 1 100 ? 4.562 14.094 7.766 1 94.69 100 LYS A O 1
ATOM 808 N N . PHE A 1 101 ? 4.168 16.141 7.012 1 95.44 101 PHE A N 1
ATOM 809 C CA . PHE A 1 101 ? 5.406 16.234 6.25 1 95.44 101 PHE A CA 1
ATOM 810 C C . PHE A 1 101 ? 6.207 17.469 6.684 1 95.44 101 PHE A C 1
ATOM 812 O O . PHE A 1 101 ? 5.641 18.531 6.945 1 95.44 101 PHE A O 1
ATOM 819 N N . LEU A 1 102 ? 7.469 17.266 6.875 1 93.25 102 LEU A N 1
ATOM 820 C CA . LEU A 1 102 ? 8.391 18.375 7.047 1 93.25 102 LEU A CA 1
ATOM 821 C C . LEU A 1 102 ? 9.039 18.766 5.723 1 93.25 102 LEU A C 1
ATOM 823 O O . LEU A 1 102 ? 9.656 17.922 5.062 1 93.25 102 LEU A O 1
ATOM 827 N N . VAL A 1 103 ? 8.781 20.016 5.379 1 91.12 103 VAL A N 1
ATOM 828 C CA . VAL A 1 103 ? 9.297 20.5 4.105 1 91.12 103 VAL A CA 1
ATOM 829 C C . VAL A 1 103 ? 10.367 21.562 4.352 1 91.12 103 VAL A C 1
ATOM 831 O O . VAL A 1 103 ? 10.172 22.469 5.164 1 91.12 103 VAL A O 1
ATOM 834 N N . ASP A 1 104 ? 11.43 21.422 3.646 1 88.12 104 ASP A N 1
ATOM 835 C CA . ASP A 1 104 ? 12.508 22.391 3.857 1 88.12 104 ASP A CA 1
ATOM 836 C C . ASP A 1 104 ? 12.234 23.688 3.09 1 88.12 104 ASP A C 1
ATOM 838 O O . ASP A 1 104 ? 11.258 23.781 2.342 1 88.12 104 ASP A O 1
ATOM 842 N N . PRO A 1 105 ? 13.047 24.703 3.299 1 83.56 105 PRO A N 1
ATOM 843 C CA . PRO A 1 105 ? 12.797 26.016 2.699 1 83.56 105 PRO A CA 1
ATOM 844 C C . PRO A 1 105 ? 12.859 25.984 1.174 1 83.56 105 PRO A C 1
ATOM 846 O O . PRO A 1 105 ? 12.398 26.922 0.517 1 83.56 105 PRO A O 1
ATOM 849 N N . GLU A 1 106 ? 13.391 24.969 0.636 1 81.56 106 GLU A N 1
ATOM 850 C CA . GLU A 1 106 ? 13.492 24.875 -0.816 1 81.56 106 GLU A CA 1
ATOM 851 C C . GLU A 1 106 ? 12.32 24.078 -1.396 1 81.56 106 GLU A C 1
ATOM 853 O O . GLU A 1 106 ? 12.234 23.891 -2.611 1 81.56 106 GLU A O 1
ATOM 858 N N . GLY A 1 107 ? 11.516 23.609 -0.519 1 85.75 107 GLY A N 1
ATOM 859 C CA . GLY A 1 107 ? 10.297 22.969 -0.97 1 85.75 107 GLY A CA 1
ATOM 860 C C . GLY A 1 107 ? 10.406 21.453 -1.027 1 85.75 107 GLY A C 1
ATOM 861 O O . GLY A 1 107 ? 9.516 20.781 -1.556 1 85.75 107 GLY A O 1
ATOM 862 N N . LYS A 1 108 ? 11.453 20.984 -0.521 1 87.44 108 LYS A N 1
ATOM 863 C CA . LYS A 1 108 ? 11.633 19.531 -0.532 1 87.44 108 LYS A CA 1
ATOM 864 C C . LYS A 1 108 ? 11.117 18.906 0.759 1 87.44 108 LYS A C 1
ATOM 866 O O . LYS A 1 108 ? 11.469 19.344 1.854 1 87.44 108 LYS A O 1
ATOM 871 N N . ALA A 1 109 ? 10.25 17.906 0.535 1 92.44 109 ALA A N 1
ATOM 872 C CA . ALA A 1 109 ? 9.844 17.141 1.712 1 92.44 109 ALA A CA 1
ATOM 873 C C . ALA A 1 109 ? 10.992 16.281 2.236 1 92.44 109 ALA A C 1
ATOM 875 O O . ALA A 1 109 ? 11.594 15.516 1.485 1 92.44 109 ALA A O 1
ATOM 876 N N . VAL A 1 110 ? 11.242 16.375 3.494 1 92.31 110 VAL A N 1
ATOM 877 C CA . VAL A 1 110 ? 12.445 15.742 4.016 1 92.31 110 VAL A CA 1
ATOM 878 C C . VAL A 1 110 ? 12.07 14.672 5.039 1 92.31 110 VAL A C 1
ATOM 880 O O . VAL A 1 110 ? 12.844 13.758 5.309 1 92.31 110 VAL A O 1
ATOM 883 N N . LYS A 1 111 ? 10.953 14.789 5.645 1 94.88 111 LYS A N 1
ATOM 884 C CA . LYS A 1 111 ? 10.492 13.789 6.605 1 94.88 111 LYS A CA 1
ATOM 885 C C . LYS A 1 111 ? 8.969 13.641 6.559 1 94.88 111 LYS A C 1
ATOM 887 O O . LYS A 1 111 ? 8.258 14.586 6.199 1 94.88 111 LYS A O 1
ATOM 892 N N . ARG A 1 112 ? 8.578 12.5 6.871 1 96.12 112 ARG A N 1
ATOM 893 C CA . ARG A 1 112 ? 7.172 12.133 6.973 1 96.12 112 ARG A CA 1
ATOM 894 C C . ARG A 1 112 ? 6.867 11.484 8.32 1 96.12 112 ARG A C 1
ATOM 896 O O . ARG A 1 112 ? 7.637 10.648 8.797 1 96.12 112 ARG A O 1
ATOM 903 N N . PHE A 1 113 ? 5.84 11.969 8.984 1 95.81 113 PHE A N 1
ATOM 904 C CA . PHE A 1 113 ? 5.5 11.492 10.32 1 95.81 113 PHE A CA 1
ATOM 905 C C . PHE A 1 113 ? 4.078 10.953 10.359 1 95.81 113 PHE A C 1
ATOM 907 O O . PHE A 1 113 ? 3.17 11.531 9.766 1 95.81 113 PHE A O 1
ATOM 914 N N . SER A 1 114 ? 3.953 9.898 11.156 1 95.62 114 SER A N 1
ATOM 915 C CA . SER A 1 114 ? 2.641 9.273 11.281 1 95.62 114 SER A CA 1
ATOM 916 C C . SER A 1 114 ? 1.686 10.148 12.086 1 95.62 114 SER A C 1
ATOM 918 O O . SER A 1 114 ? 2.113 11.086 12.758 1 95.62 114 SER A O 1
ATOM 920 N N . SER A 1 115 ? 0.383 9.781 11.977 1 92.94 115 SER A N 1
ATOM 921 C CA . SER A 1 115 ? -0.688 10.492 12.664 1 92.94 115 SER A CA 1
ATOM 922 C C . SER A 1 115 ? -0.483 10.477 14.18 1 92.94 115 SER A C 1
ATOM 924 O O . SER A 1 115 ? -0.972 11.359 14.883 1 92.94 115 SER A O 1
ATOM 926 N N . TYR A 1 116 ? 0.278 9.555 14.656 1 91.88 116 TYR A N 1
ATOM 927 C CA . TYR A 1 116 ? 0.411 9.375 16.094 1 91.88 116 TYR A CA 1
ATOM 928 C C . TYR A 1 116 ? 1.46 10.32 16.672 1 91.88 116 TYR A C 1
ATOM 930 O O . TYR A 1 116 ? 1.535 10.508 17.891 1 91.88 116 TYR A O 1
ATOM 938 N N . VAL A 1 117 ? 2.291 10.812 15.805 1 92.19 117 VAL A N 1
ATOM 939 C CA . VAL A 1 117 ? 3.299 11.766 16.25 1 92.19 117 VAL A CA 1
ATOM 940 C C . VAL A 1 117 ? 2.633 13.102 16.578 1 92.19 117 VAL A C 1
ATOM 942 O O . VAL A 1 117 ? 1.937 13.68 15.742 1 92.19 117 VAL A O 1
ATOM 945 N N . THR A 1 118 ? 2.826 13.57 17.797 1 89.88 118 THR A N 1
ATOM 946 C CA . THR A 1 118 ? 2.195 14.812 18.219 1 89.88 118 THR A CA 1
ATOM 947 C C . THR A 1 118 ? 3.08 16.016 17.891 1 89.88 118 THR A C 1
ATOM 949 O O . THR A 1 118 ? 4.281 15.852 17.656 1 89.88 118 THR A O 1
ATOM 952 N N . PRO A 1 119 ? 2.352 17.219 17.828 1 84.38 119 PRO A N 1
ATOM 953 C CA . PRO A 1 119 ? 3.16 18.422 17.625 1 84.38 119 PRO A CA 1
ATOM 954 C C . PRO A 1 119 ? 4.285 18.547 18.656 1 84.38 119 PRO A C 1
ATOM 956 O O . PRO A 1 119 ? 5.387 18.984 18.312 1 84.38 119 PRO A O 1
ATOM 959 N N . GLU A 1 120 ? 3.979 18.125 19.875 1 87.62 120 GLU A N 1
ATOM 960 C CA . GLU A 1 120 ? 4.996 18.172 20.922 1 87.62 120 GLU A CA 1
ATOM 961 C C . GLU A 1 120 ? 6.172 17.266 20.594 1 87.62 120 GLU A C 1
ATOM 963 O O . GLU A 1 120 ? 7.328 17.625 20.844 1 87.62 120 GLU A O 1
ATOM 968 N N . ASP A 1 121 ? 5.883 16.109 20.016 1 89.94 121 ASP A N 1
ATOM 969 C CA . ASP A 1 121 ? 6.914 15.148 19.625 1 89.94 121 ASP A CA 1
ATOM 970 C C . ASP A 1 121 ? 7.809 15.719 18.531 1 89.94 121 ASP A C 1
ATOM 972 O O . ASP A 1 121 ? 8.961 15.32 18.391 1 89.94 121 ASP A O 1
ATOM 976 N N . LEU A 1 122 ? 7.281 16.672 17.797 1 91.69 122 LEU A N 1
ATOM 977 C CA . LEU A 1 122 ? 7.969 17.156 16.594 1 91.69 122 LEU A CA 1
ATOM 978 C C . LEU A 1 122 ? 8.875 18.344 16.938 1 91.69 122 LEU A C 1
ATOM 980 O O . LEU A 1 122 ? 9.734 18.719 16.141 1 91.69 122 LEU A O 1
ATOM 984 N N . GLU A 1 123 ? 8.711 18.922 18.062 1 87.31 123 GLU A N 1
ATOM 985 C CA . GLU A 1 123 ? 9.414 20.156 18.406 1 87.31 123 GLU A CA 1
ATOM 986 C C . GLU A 1 123 ? 10.922 19.984 18.281 1 87.31 123 GLU A C 1
ATOM 988 O O . GLU A 1 123 ? 11.594 20.781 17.625 1 87.31 123 GLU A O 1
ATOM 993 N N . SER A 1 124 ? 11.398 18.922 18.938 1 89.19 124 SER A N 1
ATOM 994 C CA . SER A 1 124 ? 12.844 18.703 18.922 1 89.19 124 SER A CA 1
ATOM 995 C C . SER A 1 124 ? 13.344 18.422 17.5 1 89.19 124 SER A C 1
ATOM 997 O O . SER A 1 124 ? 14.422 18.859 17.125 1 89.19 124 SER A O 1
ATOM 999 N N . VAL A 1 125 ? 12.555 17.703 16.781 1 89.75 125 VAL A N 1
ATOM 1000 C CA . VAL A 1 125 ? 12.922 17.344 15.414 1 89.75 125 VAL A CA 1
ATOM 1001 C C . VAL A 1 125 ? 12.992 18.609 14.555 1 89.75 125 VAL A C 1
ATOM 1003 O O . VAL A 1 125 ? 13.945 18.797 13.797 1 89.75 125 VAL A O 1
ATOM 1006 N N . ILE A 1 126 ? 12.016 19.453 14.703 1 88 126 ILE A N 1
ATOM 1007 C CA . ILE A 1 126 ? 11.93 20.672 13.914 1 88 126 ILE A CA 1
ATOM 1008 C C . ILE A 1 126 ? 13.055 21.625 14.305 1 88 126 ILE A C 1
ATOM 1010 O O . ILE A 1 126 ? 13.719 22.203 13.438 1 88 126 ILE A O 1
ATOM 1014 N N . ASP A 1 127 ? 13.266 21.734 15.57 1 86.44 127 ASP A N 1
ATOM 1015 C CA . ASP A 1 127 ? 14.344 22.594 16.047 1 86.44 127 ASP A CA 1
ATOM 1016 C C . ASP A 1 127 ? 15.695 22.141 15.5 1 86.44 127 ASP A C 1
ATOM 1018 O O . ASP A 1 127 ? 16.5 22.969 15.047 1 86.44 127 ASP A O 1
ATOM 1022 N N . ASN A 1 128 ? 15.859 20.844 15.633 1 88.31 128 ASN A N 1
ATOM 1023 C CA . ASN A 1 128 ? 17.109 20.297 15.109 1 88.31 128 ASN A CA 1
ATOM 1024 C C . ASN A 1 128 ? 17.25 20.562 13.609 1 88.31 128 ASN A C 1
ATOM 1026 O O . ASN A 1 128 ? 18.328 20.906 13.141 1 88.31 128 ASN A O 1
ATOM 1030 N N . PHE A 1 129 ? 16.234 20.422 12.906 1 88.5 129 PHE A N 1
ATOM 1031 C CA . PHE A 1 129 ? 16.25 20.656 11.469 1 88.5 129 PHE A CA 1
ATOM 1032 C C . PHE A 1 129 ? 16.594 22.109 11.156 1 88.5 129 PHE A C 1
ATOM 1034 O O . PHE A 1 129 ? 17.453 22.391 10.336 1 88.5 129 PHE A O 1
ATOM 1041 N N . ILE A 1 130 ? 15.914 23.047 11.844 1 85.81 130 ILE A N 1
ATOM 1042 C CA . ILE A 1 130 ? 16.094 24.469 11.594 1 85.81 130 ILE A CA 1
ATOM 1043 C C . ILE A 1 130 ? 17.531 24.875 11.906 1 85.81 130 ILE A C 1
ATOM 1045 O O . ILE A 1 130 ? 18.156 25.625 11.156 1 85.81 130 ILE A O 1
ATOM 1049 N N . THR A 1 131 ? 18.031 24.359 12.898 1 85.5 131 THR A N 1
ATOM 1050 C CA . THR A 1 131 ? 19.375 24.719 13.352 1 85.5 131 THR A CA 1
ATOM 1051 C C . THR A 1 131 ? 20.438 24.188 12.391 1 85.5 131 THR A C 1
ATOM 1053 O O . THR A 1 131 ? 21.469 24.828 12.195 1 85.5 131 THR A O 1
ATOM 1056 N N . ASN A 1 132 ? 20.125 23.094 11.75 1 87.69 132 ASN A N 1
ATOM 1057 C CA . ASN A 1 132 ? 21.156 22.406 10.984 1 87.69 132 ASN A CA 1
ATOM 1058 C C . ASN A 1 132 ? 20.938 22.547 9.484 1 87.69 132 ASN A C 1
ATOM 1060 O O . ASN A 1 132 ? 21.766 22.109 8.68 1 87.69 132 ASN A O 1
ATOM 1064 N N . TRP A 1 133 ? 19.875 23.078 9.109 1 84.56 133 TRP A N 1
ATOM 1065 C CA . TRP A 1 133 ? 19.578 23.172 7.684 1 84.56 133 TRP A CA 1
ATOM 1066 C C . TRP A 1 133 ? 20.516 24.156 6.988 1 84.56 133 TRP A C 1
ATOM 1068 O O . TRP A 1 133 ? 20.781 25.234 7.508 1 84.56 133 TRP A O 1
ATOM 1078 N N . THR A 1 134 ? 21.109 23.734 5.797 1 82.94 134 THR A N 1
ATOM 1079 C CA . THR A 1 134 ? 21.922 24.578 4.922 1 82.94 134 THR A CA 1
ATOM 1080 C C . THR A 1 134 ? 21.391 24.531 3.49 1 82.94 134 THR A C 1
ATOM 1082 O O . THR A 1 134 ? 21 23.469 3 1 82.94 134 THR A O 1
ATOM 1085 N N . PRO A 1 135 ? 21.406 25.797 2.916 1 77.19 135 PRO A N 1
ATOM 1086 C CA . PRO A 1 135 ? 20.922 25.812 1.534 1 77.19 135 PRO A CA 1
ATOM 1087 C C . PRO A 1 135 ? 21.75 24.938 0.608 1 77.19 135 PRO A C 1
ATOM 1089 O O . PRO A 1 135 ? 22.953 24.766 0.826 1 77.19 135 PRO A O 1
ATOM 1092 N N . THR A 1 136 ? 21.125 24.156 -0.137 1 65.31 136 THR A N 1
ATOM 1093 C CA . THR A 1 136 ? 21.875 23.406 -1.145 1 65.31 136 THR A CA 1
ATOM 1094 C C . THR A 1 136 ? 22.453 24.344 -2.189 1 65.31 136 THR A C 1
ATOM 1096 O O . THR A 1 136 ? 21.766 25.234 -2.703 1 65.31 136 THR A O 1
ATOM 1099 N N . THR A 1 137 ? 23.734 24.906 -2.031 1 54.22 137 THR A N 1
ATOM 1100 C CA . THR A 1 137 ? 24.5 25.797 -2.906 1 54.22 137 THR A CA 1
ATOM 1101 C C . THR A 1 137 ? 24.312 25.391 -4.367 1 54.22 137 THR A C 1
ATOM 1103 O O . THR A 1 137 ? 25.172 25.672 -5.203 1 54.22 137 THR A O 1
ATOM 1106 N N . ARG A 1 138 ? 23.578 24.797 -5.023 1 44.31 138 ARG A N 1
ATOM 1107 C CA . ARG A 1 138 ? 23.953 24.797 -6.434 1 44.31 138 ARG A CA 1
ATOM 1108 C C . ARG A 1 138 ? 24.297 26.219 -6.902 1 44.31 138 ARG A C 1
ATOM 1110 O O . ARG A 1 138 ? 23.531 27.156 -6.68 1 44.31 138 ARG A O 1
ATOM 1117 N N . ASP A 1 139 ? 25.625 26.609 -6.934 1 39.81 139 ASP A N 1
ATOM 1118 C CA . ASP A 1 139 ? 26.125 27.578 -7.914 1 39.81 139 ASP A CA 1
ATOM 1119 C C . ASP A 1 139 ? 25.328 27.5 -9.211 1 39.81 139 ASP A C 1
ATOM 1121 O O . ASP A 1 139 ? 25.812 27 -10.227 1 39.81 139 ASP A O 1
ATOM 1125 N N . HIS A 1 140 ? 24.266 26.922 -9.422 1 37.94 140 HIS A N 1
ATOM 1126 C CA . HIS A 1 140 ? 23.75 26.891 -10.789 1 37.94 140 HIS A CA 1
ATOM 1127 C C . HIS A 1 140 ? 23.547 28.312 -11.328 1 37.94 140 HIS A C 1
ATOM 1129 O O . HIS A 1 140 ? 22.688 29.047 -10.844 1 37.94 140 HIS A O 1
ATOM 1135 N N . THR A 1 141 ? 24.594 29.016 -11.727 1 34.31 141 THR A N 1
ATOM 1136 C CA . THR A 1 141 ? 24.469 29.984 -12.812 1 34.31 141 THR A CA 1
ATOM 1137 C C . THR A 1 141 ? 23.438 29.516 -13.836 1 34.31 141 THR A C 1
ATOM 1139 O O . THR A 1 141 ? 22.594 30.297 -14.273 1 34.31 141 THR A O 1
ATOM 1142 N N . SER A 1 142 ? 23.984 28.781 -14.961 1 31.55 142 SER A N 1
ATOM 1143 C CA . SER A 1 142 ? 23.359 28.719 -16.281 1 31.55 142 SER A CA 1
ATOM 1144 C C . SER A 1 142 ? 22 28.031 -16.219 1 31.55 142 SER A C 1
ATOM 1146 O O . SER A 1 142 ? 21.016 28.516 -16.781 1 31.55 142 SER A O 1
ATOM 1148 N N . GLY A 1 143 ? 21.984 26.578 -16.312 1 29.97 143 GLY A N 1
ATOM 1149 C CA . GLY A 1 143 ? 21.062 25.828 -17.141 1 29.97 143 GLY A CA 1
ATOM 1150 C C . GLY A 1 143 ? 19.672 25.703 -16.531 1 29.97 143 GLY A C 1
ATOM 1151 O O . GLY A 1 143 ? 19.469 26.078 -15.383 1 29.97 143 GLY A O 1
ATOM 1152 N N . ALA A 1 144 ? 18.766 24.625 -17.125 1 31.11 144 ALA A N 1
ATOM 1153 C CA . ALA A 1 144 ? 17.344 24.312 -17.281 1 31.11 144 ALA A CA 1
ATOM 1154 C C . ALA A 1 144 ? 16.75 23.797 -15.969 1 31.11 144 ALA A C 1
ATOM 1156 O O . ALA A 1 144 ? 17.156 22.734 -15.477 1 31.11 144 ALA A O 1
ATOM 1157 N N . ARG A 1 145 ? 16.391 24.594 -15 1 34.34 145 ARG A N 1
ATOM 1158 C CA . ARG A 1 145 ? 15.469 24.297 -13.906 1 34.34 145 ARG A CA 1
ATOM 1159 C C . ARG A 1 145 ? 14.414 23.281 -14.344 1 34.34 145 ARG A C 1
ATOM 1161 O O . ARG A 1 145 ? 13.617 23.562 -15.242 1 34.34 145 ARG A O 1
ATOM 1168 N N . SER A 1 146 ? 14.695 22 -14.367 1 33.06 146 SER A N 1
ATOM 1169 C CA . SER A 1 146 ? 13.695 21.031 -14.812 1 33.06 146 SER A CA 1
ATOM 1170 C C . SER A 1 146 ? 12.367 21.234 -14.094 1 33.06 146 SER A C 1
ATOM 1172 O O . SER A 1 146 ? 12.344 21.484 -12.891 1 33.06 146 SER A O 1
ATOM 1174 N N . SER A 1 147 ? 11.234 21.609 -14.734 1 34.91 147 SER A N 1
ATOM 1175 C CA . SER A 1 147 ? 9.82 21.766 -14.406 1 34.91 147 SER A CA 1
ATOM 1176 C C . SER A 1 147 ? 9.398 20.781 -13.312 1 34.91 147 SER A C 1
ATOM 1178 O O . SER A 1 147 ? 8.391 21 -12.641 1 34.91 147 SER A O 1
ATOM 1180 N N . ARG A 1 148 ? 10.086 19.703 -13.203 1 39.56 148 ARG A N 1
ATOM 1181 C CA . ARG A 1 148 ? 9.664 18.703 -12.219 1 39.56 148 ARG A CA 1
ATOM 1182 C C . ARG A 1 148 ? 10.016 19.156 -10.805 1 39.56 148 ARG A C 1
ATOM 1184 O O . ARG A 1 148 ? 9.602 18.531 -9.828 1 39.56 148 ARG A O 1
ATOM 1191 N N . ASP A 1 149 ? 11.039 20.031 -10.703 1 38.25 149 ASP A N 1
ATOM 1192 C CA . ASP A 1 149 ? 11.477 20.5 -9.398 1 38.25 149 ASP A CA 1
ATOM 1193 C C . ASP A 1 149 ? 10.57 21.625 -8.883 1 38.25 149 ASP A C 1
ATOM 1195 O O . ASP A 1 149 ? 11.016 22.5 -8.141 1 38.25 149 ASP A O 1
ATOM 1199 N N . SER A 1 150 ? 9.523 21.859 -9.586 1 42.16 150 SER A N 1
ATOM 1200 C CA . SER A 1 150 ? 8.758 22.906 -8.938 1 42.16 150 SER A CA 1
ATOM 1201 C C . SER A 1 150 ? 8.352 22.516 -7.52 1 42.16 150 SER A C 1
ATOM 1203 O O . SER A 1 150 ? 7.609 21.547 -7.328 1 42.16 150 SER A O 1
ATOM 1205 N N . GLY A 1 151 ? 9.305 22.672 -6.578 1 43.31 151 GLY A N 1
ATOM 1206 C CA . GLY A 1 151 ? 9.086 22.453 -5.156 1 43.31 151 GLY A CA 1
ATOM 1207 C C . GLY A 1 151 ? 7.66 22.734 -4.723 1 43.31 151 GLY A C 1
ATOM 1208 O O . GLY A 1 151 ? 6.828 23.141 -5.539 1 43.31 151 GLY A O 1
ATOM 1209 N N . LEU A 1 152 ? 7.305 22.172 -3.537 1 53 152 LEU A N 1
ATOM 1210 C CA . LEU A 1 152 ? 5.988 22.297 -2.92 1 53 152 LEU A CA 1
ATOM 1211 C C . LEU A 1 152 ? 5.457 23.719 -3.047 1 53 152 LEU A C 1
ATOM 1213 O O . LEU A 1 152 ? 4.262 23.922 -3.27 1 53 152 LEU A O 1
ATOM 1217 N N . LEU A 1 153 ? 6.387 24.641 -3.104 1 51.03 153 LEU A N 1
ATOM 1218 C CA . LEU A 1 153 ? 5.938 26.031 -3.041 1 51.03 153 LEU A CA 1
ATOM 1219 C C . LEU A 1 153 ? 5.297 26.453 -4.359 1 51.03 153 LEU A C 1
ATOM 1221 O O . LEU A 1 153 ? 4.457 27.359 -4.383 1 51.03 153 LEU A O 1
ATOM 1225 N N . SER A 1 154 ? 5.766 25.844 -5.461 1 46.5 154 SER A N 1
ATOM 1226 C CA . SER A 1 154 ? 5.16 26.25 -6.727 1 46.5 154 SER A CA 1
ATOM 1227 C C . SER A 1 154 ? 3.67 25.938 -6.754 1 46.5 154 SER A C 1
ATOM 1229 O O . SER A 1 154 ? 2.898 26.609 -7.43 1 46.5 154 SER A O 1
ATOM 1231 N N . TRP A 1 155 ? 3.361 24.953 -5.969 1 44.88 155 TRP A N 1
ATOM 1232 C CA . TRP A 1 155 ? 1.949 24.594 -5.938 1 44.88 155 TRP A CA 1
ATOM 1233 C C . TRP A 1 155 ? 1.178 25.484 -4.965 1 44.88 155 TRP A C 1
ATOM 1235 O O . TRP A 1 155 ? -0.046 25.594 -5.059 1 44.88 155 TRP A O 1
ATOM 1245 N N . LEU A 1 156 ? 1.895 25.984 -4.09 1 48.16 156 LEU A N 1
ATOM 1246 C CA . LEU A 1 156 ? 1.218 26.781 -3.08 1 48.16 156 LEU A CA 1
ATOM 1247 C C . LEU A 1 156 ? 0.928 28.188 -3.609 1 48.16 156 LEU A C 1
ATOM 1249 O O . LEU A 1 156 ? 0.079 28.891 -3.064 1 48.16 156 LEU A O 1
ATOM 1253 N N . ASN A 1 157 ? 1.653 28.609 -4.648 1 40.5 157 ASN A N 1
ATOM 1254 C CA . ASN A 1 157 ? 1.429 29.938 -5.223 1 40.5 157 ASN A CA 1
ATOM 1255 C C . ASN A 1 157 ? 0.332 29.906 -6.281 1 40.5 157 ASN A C 1
ATOM 1257 O O . ASN A 1 157 ? 0.285 28.984 -7.109 1 40.5 157 ASN A O 1
ATOM 1261 N N . MET B 1 1 ? 6.254 -30.156 -12.438 1 46.5 1 MET B N 1
ATOM 1262 C CA . MET B 1 1 ? 6.926 -30.094 -13.727 1 46.5 1 MET B CA 1
ATOM 1263 C C . MET B 1 1 ? 8.406 -30.422 -13.594 1 46.5 1 MET B C 1
ATOM 1265 O O . MET B 1 1 ? 9.07 -29.953 -12.664 1 46.5 1 MET B O 1
ATOM 1269 N N . VAL B 1 2 ? 8.734 -31.547 -14.047 1 47.91 2 VAL B N 1
ATOM 1270 C CA . VAL B 1 2 ? 10.148 -31.891 -14.078 1 47.91 2 VAL B CA 1
ATOM 1271 C C . VAL B 1 2 ? 10.789 -31.312 -15.344 1 47.91 2 VAL B C 1
ATOM 1273 O O . VAL B 1 2 ? 10.234 -31.422 -16.438 1 47.91 2 VAL B O 1
ATOM 1276 N N . ASP B 1 3 ? 11.672 -30.359 -15.062 1 52.25 3 ASP B N 1
ATOM 1277 C CA . ASP B 1 3 ? 12.312 -29.797 -16.25 1 52.25 3 ASP B CA 1
ATOM 1278 C C . ASP B 1 3 ? 13.211 -30.828 -16.922 1 52.25 3 ASP B C 1
ATOM 1280 O O . ASP B 1 3 ? 13.344 -31.953 -16.438 1 52.25 3 ASP B O 1
ATOM 1284 N N . GLN B 1 4 ? 13.453 -30.469 -18.156 1 50.53 4 GLN B N 1
ATOM 1285 C CA . GLN B 1 4 ? 14.273 -31.328 -19.016 1 50.53 4 GLN B CA 1
ATOM 1286 C C . GLN B 1 4 ? 15.492 -31.844 -18.25 1 50.53 4 GLN B C 1
ATOM 1288 O O . GLN B 1 4 ? 16.047 -32.875 -18.609 1 50.53 4 GLN B O 1
ATOM 1293 N N . LYS B 1 5 ? 16.078 -31.156 -17.297 1 52.97 5 LYS B N 1
ATOM 1294 C CA . LYS B 1 5 ? 17.328 -31.562 -16.656 1 52.97 5 LYS B CA 1
ATOM 1295 C C . LYS B 1 5 ? 17.062 -32.344 -15.375 1 52.97 5 LYS B C 1
ATOM 1297 O O . LYS B 1 5 ? 17.984 -32.625 -14.602 1 52.97 5 LYS B O 1
ATOM 1302 N N . GLY B 1 6 ? 15.812 -32.656 -15.109 1 55.22 6 GLY B N 1
ATOM 1303 C CA . GLY B 1 6 ? 15.492 -33.531 -13.992 1 55.22 6 GLY B CA 1
ATOM 1304 C C . GLY B 1 6 ? 15.031 -32.781 -12.758 1 55.22 6 GLY B C 1
ATOM 1305 O O . GLY B 1 6 ? 14.75 -33.375 -11.719 1 55.22 6 GLY B O 1
ATOM 1306 N N . HIS B 1 7 ? 15.148 -31.391 -12.961 1 58.06 7 HIS B N 1
ATOM 1307 C CA . HIS B 1 7 ? 14.766 -30.641 -11.766 1 58.06 7 HIS B CA 1
ATOM 1308 C C . HIS B 1 7 ? 13.25 -30.531 -11.648 1 58.06 7 HIS B C 1
ATOM 1310 O O . HIS B 1 7 ? 12.547 -30.453 -12.656 1 58.06 7 HIS B O 1
ATOM 1316 N N . ARG B 1 8 ? 12.867 -30.766 -10.391 1 68.88 8 ARG B N 1
ATOM 1317 C CA . ARG B 1 8 ? 11.438 -30.797 -10.094 1 68.88 8 ARG B CA 1
ATOM 1318 C C . ARG B 1 8 ? 10.883 -29.406 -9.875 1 68.88 8 ARG B C 1
ATOM 1320 O O . ARG B 1 8 ? 11.492 -28.578 -9.188 1 68.88 8 ARG B O 1
ATOM 1327 N N . PHE B 1 9 ? 10.234 -28.844 -10.797 1 84.44 9 PHE B N 1
ATOM 1328 C CA . PHE B 1 9 ? 9.461 -27.609 -10.711 1 84.44 9 PHE B CA 1
ATOM 1329 C C . PHE B 1 9 ? 7.973 -27.906 -10.594 1 84.44 9 PHE B C 1
ATOM 1331 O O . PHE B 1 9 ? 7.434 -28.703 -11.367 1 84.44 9 PHE B O 1
ATOM 1338 N N . GLU B 1 10 ? 7.406 -27.375 -9.5 1 85 10 GLU B N 1
ATOM 1339 C CA . GLU B 1 10 ? 5.98 -27.609 -9.289 1 85 10 GLU B CA 1
ATOM 1340 C C . GLU B 1 10 ? 5.219 -26.297 -9.164 1 85 10 GLU B C 1
ATOM 1342 O O . GLU B 1 10 ? 5.734 -25.328 -8.602 1 85 10 GLU B O 1
ATOM 1347 N N . ILE B 1 11 ? 4.027 -26.281 -9.789 1 87 11 ILE B N 1
ATOM 1348 C CA . ILE B 1 11 ? 3.123 -25.156 -9.641 1 87 11 ILE B CA 1
ATOM 1349 C C . ILE B 1 11 ? 2.07 -25.469 -8.578 1 87 11 ILE B C 1
ATOM 1351 O O . ILE B 1 11 ? 1.533 -26.578 -8.539 1 87 11 ILE B O 1
ATOM 1355 N N . LEU B 1 12 ? 1.882 -24.578 -7.688 1 89.19 12 LEU B N 1
ATOM 1356 C CA . LEU B 1 12 ? 0.831 -24.688 -6.684 1 89.19 12 LEU B CA 1
ATOM 1357 C C . LEU B 1 12 ? -0.204 -23.578 -6.855 1 89.19 12 LEU B C 1
ATOM 1359 O O . LEU B 1 12 ? 0.152 -22.391 -6.969 1 89.19 12 LEU B O 1
ATOM 1363 N N . GLY B 1 13 ? -1.44 -23.922 -6.938 1 89.44 13 GLY B N 1
ATOM 1364 C CA . GLY B 1 13 ? -2.523 -22.969 -7.082 1 89.44 13 GLY B CA 1
ATOM 1365 C C . GLY B 1 13 ? -3.256 -22.688 -5.781 1 89.44 13 GLY B C 1
ATOM 1366 O O . GLY B 1 13 ? -3.594 -23.625 -5.047 1 89.44 13 GLY B O 1
ATOM 1367 N N . PHE B 1 14 ? -3.438 -21.484 -5.52 1 91.44 14 PHE B N 1
ATOM 1368 C CA . PHE B 1 14 ? -4.129 -21.062 -4.305 1 91.44 14 PHE B CA 1
ATOM 1369 C C . PHE B 1 14 ? -5.34 -20.203 -4.633 1 91.44 14 PHE B C 1
ATOM 1371 O O . PHE B 1 14 ? -5.215 -18.984 -4.805 1 91.44 14 PHE B O 1
ATOM 1378 N N . PRO B 1 15 ? -6.48 -20.828 -4.688 1 90.44 15 PRO B N 1
ATOM 1379 C CA . PRO B 1 15 ? -7.68 -20.031 -4.957 1 90.44 15 PRO B CA 1
ATOM 1380 C C . PRO B 1 15 ? -8.023 -19.078 -3.816 1 90.44 15 PRO B C 1
ATOM 1382 O O . PRO B 1 15 ? -7.742 -19.375 -2.652 1 90.44 15 PRO B O 1
ATOM 1385 N N . THR B 1 16 ? -8.562 -17.922 -4.121 1 93.25 16 THR B N 1
ATOM 1386 C CA . THR B 1 16 ? -8.961 -16.922 -3.131 1 93.25 16 THR B CA 1
ATOM 1387 C C . THR B 1 16 ? -10.148 -16.109 -3.635 1 93.25 16 THR B C 1
ATOM 1389 O O . THR B 1 16 ? -10.359 -15.992 -4.844 1 93.25 16 THR B O 1
ATOM 1392 N N . ASN B 1 17 ? -10.875 -15.594 -2.725 1 92.56 17 ASN B N 1
ATOM 1393 C CA . ASN B 1 17 ? -12.008 -14.734 -3.068 1 92.56 17 ASN B CA 1
ATOM 1394 C C . ASN B 1 17 ? -11.742 -13.281 -2.701 1 92.56 17 ASN B C 1
ATOM 1396 O O . ASN B 1 17 ? -12.672 -12.469 -2.635 1 92.56 17 ASN B O 1
ATOM 1400 N N . ASN B 1 18 ? -10.5 -12.945 -2.48 1 95.75 18 ASN B N 1
ATOM 1401 C CA . ASN B 1 18 ? -10.102 -11.617 -2.039 1 95.75 18 ASN B CA 1
ATOM 1402 C C . ASN B 1 18 ? -10.32 -10.578 -3.137 1 95.75 18 ASN B C 1
ATOM 1404 O O . ASN B 1 18 ? -10.375 -9.375 -2.859 1 95.75 18 ASN B O 1
ATOM 1408 N N . PHE B 1 19 ? -10.383 -11.078 -4.379 1 95.12 19 PHE B N 1
ATOM 1409 C CA . PHE B 1 19 ? -10.383 -10.141 -5.496 1 95.12 19 PHE B CA 1
ATOM 1410 C C . PHE B 1 19 ? -11.695 -10.227 -6.273 1 95.12 19 PHE B C 1
ATOM 1412 O O . PHE B 1 19 ? -11.945 -11.203 -6.973 1 95.12 19 PHE B O 1
ATOM 1419 N N . GLY B 1 20 ? -12.539 -9.227 -6.102 1 90.88 20 GLY B N 1
ATOM 1420 C CA . GLY B 1 20 ? -13.766 -9.094 -6.875 1 90.88 20 GLY B CA 1
ATOM 1421 C C . GLY B 1 20 ? -14.773 -10.195 -6.594 1 90.88 20 GLY B C 1
ATOM 1422 O O . GLY B 1 20 ? -15.758 -10.336 -7.32 1 90.88 20 GLY B O 1
ATOM 1423 N N . LEU B 1 21 ? -14.484 -10.992 -5.574 1 86.88 21 LEU B N 1
ATOM 1424 C CA . LEU B 1 21 ? -15.32 -12.133 -5.23 1 86.88 21 LEU B CA 1
ATOM 1425 C C . LEU B 1 21 ? -15.539 -13.039 -6.445 1 86.88 21 LEU B C 1
ATOM 1427 O O . LEU B 1 21 ? -16.656 -13.5 -6.688 1 86.88 21 LEU B O 1
ATOM 1431 N N . GLN B 1 22 ? -14.477 -13.219 -7.133 1 79.88 22 GLN B N 1
ATOM 1432 C CA . GLN B 1 22 ? -14.539 -13.922 -8.406 1 79.88 22 GLN B CA 1
ATOM 1433 C C . GLN B 1 22 ? -14.57 -15.438 -8.195 1 79.88 22 GLN B C 1
ATOM 1435 O O . GLN B 1 22 ? -14.852 -16.188 -9.125 1 79.88 22 GLN B O 1
ATOM 1440 N N . GLU B 1 23 ? -14.258 -15.922 -6.961 1 79.44 23 GLU B N 1
ATOM 1441 C CA . GLU B 1 23 ? -14.273 -17.344 -6.609 1 79.44 23 GLU B CA 1
ATOM 1442 C C . GLU B 1 23 ? -15.25 -17.609 -5.469 1 79.44 23 GLU B C 1
ATOM 1444 O O . GLU B 1 23 ? -14.844 -18.062 -4.391 1 79.44 23 GLU B O 1
ATOM 1449 N N . PRO B 1 24 ? -16.547 -17.594 -5.793 1 76.44 24 PRO B N 1
ATOM 1450 C CA . PRO B 1 24 ? -17.531 -17.734 -4.715 1 76.44 24 PRO B CA 1
ATOM 1451 C C . PRO B 1 24 ? -17.859 -19.188 -4.41 1 76.44 24 PRO B C 1
ATOM 1453 O O . PRO B 1 24 ? -18.453 -19.484 -3.363 1 76.44 24 PRO B O 1
ATOM 1456 N N . ALA B 1 25 ? -17.391 -20.125 -5.258 1 77 25 ALA B N 1
ATOM 1457 C CA . ALA B 1 25 ? -17.781 -21.531 -5.121 1 77 25 ALA B CA 1
ATOM 1458 C C . ALA B 1 25 ? -17.156 -22.141 -3.867 1 77 25 ALA B C 1
ATOM 1460 O O . ALA B 1 25 ? -16.047 -21.766 -3.465 1 77 25 ALA B O 1
ATOM 1461 N N . PRO B 1 26 ? -17.969 -23.047 -3.189 1 82.56 26 PRO B N 1
ATOM 1462 C CA . PRO B 1 26 ? -17.344 -23.781 -2.094 1 82.56 26 PRO B CA 1
ATOM 1463 C C . PRO B 1 26 ? -16.156 -24.625 -2.551 1 82.56 26 PRO B C 1
ATOM 1465 O O . PRO B 1 26 ? -16.016 -24.906 -3.746 1 82.56 26 PRO B O 1
ATOM 1468 N N . ASN B 1 27 ? -15.32 -24.922 -1.561 1 83.81 27 ASN B N 1
ATOM 1469 C CA . ASN B 1 27 ? -14.102 -25.672 -1.859 1 83.81 27 ASN B CA 1
ATOM 1470 C C . ASN B 1 27 ? -14.398 -26.953 -2.623 1 83.81 27 ASN B C 1
ATOM 1472 O O . ASN B 1 27 ? -13.633 -27.359 -3.496 1 83.81 27 ASN B O 1
ATOM 1476 N N . SER B 1 28 ? -15.445 -27.609 -2.27 1 82.12 28 SER B N 1
ATOM 1477 C CA . SER B 1 28 ? -15.797 -28.891 -2.877 1 82.12 28 SER B CA 1
ATOM 1478 C C . SER B 1 28 ? -16.109 -28.719 -4.359 1 82.12 28 SER B C 1
ATOM 1480 O O . SER B 1 28 ? -16.125 -29.703 -5.105 1 82.12 28 SER B O 1
ATOM 1482 N N . LYS B 1 29 ? -16.266 -27.516 -4.773 1 79.38 29 LYS B N 1
ATOM 1483 C CA . LYS B 1 29 ? -16.688 -27.297 -6.152 1 79.38 29 LYS B CA 1
ATOM 1484 C C . LYS B 1 29 ? -15.648 -26.516 -6.938 1 79.38 29 LYS B C 1
ATOM 1486 O O . LYS B 1 29 ? -15.875 -26.156 -8.102 1 79.38 29 LYS B O 1
ATOM 1491 N N . ILE B 1 30 ? -14.594 -26.219 -6.367 1 78.94 30 ILE B N 1
ATOM 1492 C CA . ILE B 1 30 ? -13.609 -25.344 -6.992 1 78.94 30 ILE B CA 1
ATOM 1493 C C . ILE B 1 30 ? -13.125 -25.953 -8.297 1 78.94 30 ILE B C 1
ATOM 1495 O O . ILE B 1 30 ? -13.07 -25.281 -9.328 1 78.94 30 ILE B O 1
ATOM 1499 N N . LEU B 1 31 ? -12.766 -27.25 -8.297 1 79.81 31 LEU B N 1
ATOM 1500 C CA . LEU B 1 31 ? -12.242 -27.922 -9.484 1 79.81 31 LEU B CA 1
ATOM 1501 C C . LEU B 1 31 ? -13.297 -27.984 -10.586 1 79.81 31 LEU B C 1
ATOM 1503 O O . LEU B 1 31 ? -12.977 -27.828 -11.766 1 79.81 31 LEU B O 1
ATOM 1507 N N . ASP B 1 32 ? -14.477 -28.188 -10.117 1 79.31 32 ASP B N 1
ATOM 1508 C CA . ASP B 1 32 ? -15.578 -28.188 -11.078 1 79.31 32 ASP B CA 1
ATOM 1509 C C . ASP B 1 32 ? -15.742 -26.828 -11.734 1 79.31 32 ASP B C 1
ATOM 1511 O O . ASP B 1 32 ? -15.984 -26.734 -12.938 1 79.31 32 ASP B O 1
ATOM 1515 N N . CYS B 1 33 ? -15.602 -25.906 -10.914 1 76.56 33 CYS B N 1
ATOM 1516 C CA . CYS B 1 33 ? -15.742 -24.531 -11.422 1 76.56 33 CYS B CA 1
ATOM 1517 C C . CYS B 1 33 ? -14.625 -24.203 -12.406 1 76.56 33 CYS B C 1
ATOM 1519 O O . CYS B 1 33 ? -14.875 -23.609 -13.453 1 76.56 33 CYS B O 1
ATOM 1521 N N . VAL B 1 34 ? -13.453 -24.609 -12.07 1 76.38 34 VAL B N 1
ATOM 1522 C CA . VAL B 1 34 ? -12.32 -24.375 -12.961 1 76.38 34 VAL B CA 1
ATOM 1523 C C . VAL B 1 34 ? -12.547 -25.109 -14.281 1 76.38 34 VAL B C 1
ATOM 1525 O O . VAL B 1 34 ? -12.305 -24.547 -15.359 1 76.38 34 VAL B O 1
ATOM 1528 N N . LYS B 1 35 ? -13.031 -26.266 -14.141 1 80.12 35 LYS B N 1
ATOM 1529 C CA . LYS B 1 35 ? -13.227 -27.109 -15.305 1 80.12 35 LYS B CA 1
ATOM 1530 C C . LYS B 1 35 ? -14.359 -26.594 -16.188 1 80.12 35 LYS B C 1
ATOM 1532 O O . LYS B 1 35 ? -14.266 -26.625 -17.422 1 80.12 35 LYS B O 1
ATOM 1537 N N . HIS B 1 36 ? -15.344 -25.984 -15.547 1 81.06 36 HIS B N 1
ATOM 1538 C CA . HIS B 1 36 ? -16.578 -25.766 -16.297 1 81.06 36 HIS B CA 1
ATOM 1539 C C . HIS B 1 36 ? -16.875 -24.281 -16.438 1 81.06 36 HIS B C 1
ATOM 1541 O O . HIS B 1 36 ? -17.656 -23.891 -17.312 1 81.06 36 HIS B O 1
ATOM 1547 N N . ILE B 1 37 ? -16.359 -23.484 -15.602 1 70.06 37 ILE B N 1
ATOM 1548 C CA . ILE B 1 37 ? -16.797 -22.094 -15.547 1 70.06 37 ILE B CA 1
ATOM 1549 C C . ILE B 1 37 ? -15.617 -21.188 -15.906 1 70.06 37 ILE B C 1
ATOM 1551 O O . ILE B 1 37 ? -15.664 -20.484 -16.922 1 70.06 37 ILE B O 1
ATOM 1555 N N . ASN B 1 38 ? -14.633 -21.094 -15.086 1 67.62 38 ASN B N 1
ATOM 1556 C CA . ASN B 1 38 ? -13.469 -20.234 -15.312 1 67.62 38 ASN B CA 1
ATOM 1557 C C . ASN B 1 38 ? -12.164 -20.969 -15.008 1 67.62 38 ASN B C 1
ATOM 1559 O O . ASN B 1 38 ? -11.891 -21.312 -13.852 1 67.62 38 ASN B O 1
ATOM 1563 N N . PRO B 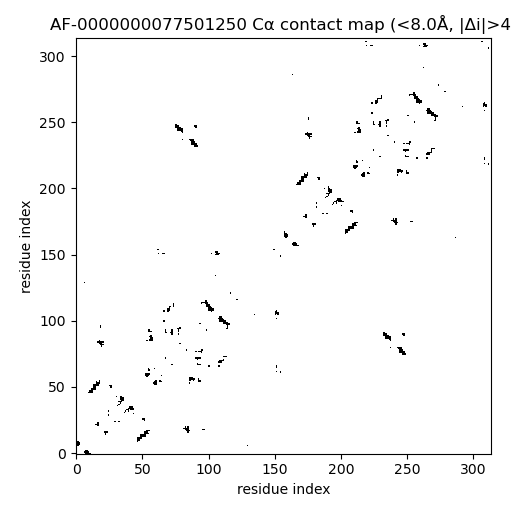1 39 ? -11.406 -21.188 -16.125 1 71.38 39 PRO B N 1
ATOM 1564 C CA . PRO B 1 39 ? -11.547 -20.734 -17.516 1 71.38 39 PRO B CA 1
ATOM 1565 C C . PRO B 1 39 ? -12.578 -21.547 -18.297 1 71.38 39 PRO B C 1
ATOM 1567 O O . PRO B 1 39 ? -13.07 -21.094 -19.328 1 71.38 39 PRO B O 1
ATOM 1570 N N . GLY B 1 40 ? -12.938 -22.656 -17.719 1 74.44 40 GLY B N 1
ATOM 1571 C CA . GLY B 1 40 ? -13.898 -23.5 -18.406 1 74.44 40 GLY B CA 1
ATOM 1572 C C . GLY B 1 40 ? -13.273 -24.344 -19.516 1 74.44 40 GLY B C 1
ATOM 1573 O O . GLY B 1 40 ? -12.117 -24.75 -19.406 1 74.44 40 GLY B O 1
ATOM 1574 N N . ASN B 1 41 ? -14.164 -24.938 -20.359 1 81.62 41 ASN B N 1
ATOM 1575 C CA . ASN B 1 41 ? -13.75 -25.688 -21.531 1 81.62 41 ASN B CA 1
ATOM 1576 C C . ASN B 1 41 ? -13.062 -27 -21.141 1 81.62 41 ASN B C 1
ATOM 1578 O O . ASN B 1 41 ? -12.117 -27.438 -21.812 1 81.62 41 ASN B O 1
ATOM 1582 N N . GLY B 1 42 ? -13.414 -27.438 -20.062 1 81.69 42 GLY B N 1
ATOM 1583 C CA . GLY B 1 42 ? -12.898 -28.719 -19.625 1 81.69 42 GLY B CA 1
ATOM 1584 C C . GLY B 1 42 ? -11.492 -28.641 -19.062 1 81.69 42 GLY B C 1
ATOM 1585 O O . GLY B 1 42 ? -10.828 -29.656 -18.875 1 81.69 42 GLY B O 1
ATOM 1586 N N . TYR B 1 43 ? -11.156 -27.484 -18.734 1 81.38 43 TYR B N 1
ATOM 1587 C CA . TYR B 1 43 ? -9.805 -27.281 -18.234 1 81.38 43 TYR B CA 1
ATOM 1588 C C . TYR B 1 43 ? -9.602 -27.984 -16.891 1 81.38 43 TYR B C 1
ATOM 1590 O O . TYR B 1 43 ? -10.438 -27.859 -15.992 1 81.38 43 TYR B O 1
ATOM 1598 N N . VAL B 1 44 ? -8.539 -28.812 -16.828 1 80.06 44 VAL B N 1
ATOM 1599 C CA . VAL B 1 44 ? -8.125 -29.453 -15.586 1 80.06 44 VAL B CA 1
ATOM 1600 C C . VAL B 1 44 ? -6.684 -29.062 -15.258 1 80.06 44 VAL B C 1
ATOM 1602 O O . VAL B 1 44 ? -5.762 -29.391 -16.016 1 80.06 44 VAL B O 1
ATOM 1605 N N . PRO B 1 45 ? -6.629 -28.344 -14.156 1 78.62 45 PRO B N 1
ATOM 1606 C CA . PRO B 1 45 ? -5.25 -28 -13.812 1 78.62 45 PRO B CA 1
ATOM 1607 C C . PRO B 1 45 ? -4.355 -29.219 -13.648 1 78.62 45 PRO B C 1
ATOM 1609 O O . PRO B 1 45 ? -4.809 -30.25 -13.141 1 78.62 45 PRO B O 1
ATOM 1612 N N . ASN B 1 46 ? -3.172 -29.125 -14.125 1 80.31 46 ASN B N 1
ATOM 1613 C CA . ASN B 1 46 ? -2.211 -30.219 -13.977 1 80.31 46 ASN B CA 1
ATOM 1614 C C . ASN B 1 46 ? -1.281 -29.984 -12.789 1 80.31 46 ASN B C 1
ATOM 1616 O O . ASN B 1 46 ? -0.127 -30.406 -12.805 1 80.31 46 ASN B O 1
ATOM 1620 N N . PHE B 1 47 ? -1.735 -29.188 -11.875 1 81.12 47 PHE B N 1
ATOM 1621 C CA . PHE B 1 47 ? -0.995 -28.922 -10.648 1 81.12 47 PHE B CA 1
ATOM 1622 C C . PHE B 1 47 ? -1.928 -28.906 -9.445 1 81.12 47 PHE B C 1
ATOM 1624 O O . PHE B 1 47 ? -3.141 -28.734 -9.594 1 81.12 47 PHE B O 1
ATOM 1631 N N . PRO B 1 48 ? -1.329 -29.141 -8.25 1 84 48 PRO B N 1
ATOM 1632 C CA . PRO B 1 48 ? -2.164 -29.141 -7.051 1 84 48 PRO B CA 1
ATOM 1633 C C . PRO B 1 48 ? -2.848 -27.797 -6.805 1 84 48 PRO B C 1
ATOM 1635 O O . PRO B 1 48 ? -2.238 -26.75 -7.004 1 84 48 PRO B O 1
ATOM 1638 N N . MET B 1 49 ? -4.168 -27.938 -6.484 1 83.31 49 MET B N 1
ATOM 1639 C CA . MET B 1 49 ? -4.965 -26.781 -6.082 1 83.31 49 MET B CA 1
ATOM 1640 C C . MET B 1 49 ? -5.32 -26.859 -4.602 1 83.31 49 MET B C 1
ATOM 1642 O O . MET B 1 49 ? -5.809 -27.875 -4.125 1 83.31 49 MET B O 1
ATOM 1646 N N . PHE B 1 50 ? -5.016 -25.828 -3.941 1 86.44 50 PHE B N 1
ATOM 1647 C CA . PHE B 1 50 ? -5.32 -25.781 -2.516 1 86.44 50 PHE B CA 1
ATOM 1648 C C . PHE B 1 50 ? -6.746 -25.312 -2.277 1 86.44 50 PHE B C 1
ATOM 1650 O O . PHE B 1 50 ? -7.426 -24.875 -3.211 1 86.44 50 PHE B O 1
ATOM 1657 N N . GLN B 1 51 ? -7.145 -25.484 -1.021 1 86.69 51 GLN B N 1
ATOM 1658 C CA . GLN B 1 51 ? -8.445 -24.938 -0.643 1 86.69 51 GLN B CA 1
ATOM 1659 C C . GLN B 1 51 ? -8.453 -23.422 -0.712 1 86.69 51 GLN B C 1
ATOM 1661 O O . GLN B 1 51 ? -7.402 -22.781 -0.572 1 86.69 51 GLN B O 1
ATOM 1666 N N . LYS B 1 52 ? -9.609 -22.969 -0.889 1 90 52 LYS B N 1
ATOM 1667 C CA . LYS B 1 52 ? -9.789 -21.516 -0.92 1 90 52 LYS B CA 1
ATOM 1668 C C . LYS B 1 52 ? -9.391 -20.891 0.412 1 90 52 LYS B C 1
ATOM 1670 O O . LYS B 1 52 ? -9.75 -21.406 1.477 1 90 52 LYS B O 1
ATOM 1675 N N . ALA B 1 53 ? -8.625 -19.828 0.313 1 90.94 53 ALA B N 1
ATOM 1676 C CA . ALA B 1 53 ? -8.188 -19.109 1.511 1 90.94 53 ALA B CA 1
ATOM 1677 C C . ALA B 1 53 ? -7.828 -17.656 1.185 1 90.94 53 ALA B C 1
ATOM 1679 O O . ALA B 1 53 ? -7.668 -17.297 0.015 1 90.94 53 ALA B O 1
ATOM 1680 N N . ASP B 1 54 ? -7.812 -16.875 2.271 1 95.94 54 ASP B N 1
ATOM 1681 C CA . ASP B 1 54 ? -7.426 -15.477 2.088 1 95.94 54 ASP B CA 1
ATOM 1682 C C . ASP B 1 54 ? -5.914 -15.344 1.909 1 95.94 54 ASP B C 1
ATOM 1684 O O . ASP B 1 54 ? -5.141 -15.969 2.639 1 95.94 54 ASP B O 1
ATOM 1688 N N . CYS B 1 55 ? -5.523 -14.617 0.904 1 97.06 55 CYS B N 1
ATOM 1689 C CA . CYS B 1 55 ? -4.109 -14.312 0.734 1 97.06 55 CYS B CA 1
ATOM 1690 C C . CYS B 1 55 ? -3.775 -12.938 1.305 1 97.06 55 CYS B C 1
ATOM 1692 O O . CYS B 1 55 ? -2.604 -12.602 1.487 1 97.06 55 CYS B O 1
ATOM 1694 N N . ASN B 1 56 ? -4.734 -12.102 1.525 1 97.88 56 ASN B N 1
ATOM 1695 C CA . ASN B 1 56 ? -4.613 -10.773 2.123 1 97.88 56 ASN B CA 1
ATOM 1696 C C . ASN B 1 56 ? -5.516 -10.625 3.346 1 97.88 56 ASN B C 1
ATOM 1698 O O . ASN B 1 56 ? -6.422 -11.438 3.557 1 97.88 56 ASN B O 1
ATOM 1702 N N . GLY B 1 57 ? -5.172 -9.586 4.16 1 97.81 57 GLY B N 1
ATOM 1703 C CA . GLY B 1 57 ? -6.07 -9.18 5.23 1 97.81 57 GLY B CA 1
ATOM 1704 C C . GLY B 1 57 ? -5.801 -9.898 6.535 1 97.81 57 GLY B C 1
ATOM 1705 O O . GLY B 1 57 ? -4.781 -10.578 6.68 1 97.81 57 GLY B O 1
ATOM 1706 N N . ALA B 1 58 ? -6.766 -9.719 7.473 1 97.56 58 ALA B N 1
ATOM 1707 C CA . ALA B 1 58 ? -6.621 -10.203 8.844 1 97.56 58 ALA B CA 1
ATOM 1708 C C . ALA B 1 58 ? -6.574 -11.727 8.883 1 97.56 58 ALA B C 1
ATOM 1710 O O . ALA B 1 58 ? -5.934 -12.32 9.758 1 97.56 58 ALA B O 1
ATOM 1711 N N . ASN B 1 59 ? -7.18 -12.383 7.906 1 96.31 59 ASN B N 1
ATOM 1712 C CA . ASN B 1 59 ? -7.281 -13.836 7.902 1 96.31 59 ASN B CA 1
ATOM 1713 C C . ASN B 1 59 ? -6.359 -14.461 6.859 1 96.31 59 ASN B C 1
ATOM 1715 O O . ASN B 1 59 ? -6.555 -15.609 6.461 1 96.31 59 ASN B O 1
ATOM 1719 N N . GLU B 1 60 ? -5.398 -13.711 6.434 1 96.81 60 GLU B N 1
ATOM 1720 C CA . GLU B 1 60 ? -4.516 -14.25 5.406 1 96.81 60 GLU B CA 1
ATOM 1721 C C . GLU B 1 60 ? -3.777 -15.492 5.914 1 96.81 60 GLU B C 1
ATOM 1723 O O . GLU B 1 60 ? -3.408 -15.562 7.086 1 96.81 60 GLU B O 1
ATOM 1728 N N . GLN B 1 61 ? -3.572 -16.422 5.027 1 94.19 61 GLN B N 1
ATOM 1729 C CA . GLN B 1 61 ? -2.816 -17.625 5.387 1 94.19 61 GLN B CA 1
ATOM 1730 C C . GLN B 1 61 ? -1.351 -17.297 5.652 1 94.19 61 GLN B C 1
ATOM 1732 O O . GLN B 1 61 ? -0.765 -16.453 4.957 1 94.19 61 GLN B O 1
ATOM 1737 N N . PRO B 1 62 ? -0.732 -17.969 6.578 1 92.69 62 PRO B N 1
ATOM 1738 C CA . PRO B 1 62 ? 0.637 -17.656 7.004 1 92.69 62 PRO B CA 1
ATOM 1739 C C . PRO B 1 62 ? 1.641 -17.75 5.855 1 92.69 62 PRO B C 1
ATOM 1741 O O . PRO B 1 62 ? 2.615 -16.984 5.828 1 92.69 62 PRO B O 1
ATOM 1744 N N . HIS B 1 63 ? 1.433 -18.656 4.984 1 91.5 63 HIS B N 1
ATOM 1745 C CA . HIS B 1 63 ? 2.416 -18.766 3.912 1 91.5 63 HIS B CA 1
ATOM 1746 C C . HIS B 1 63 ? 2.402 -17.531 3.021 1 91.5 63 HIS B C 1
ATOM 1748 O O . HIS B 1 63 ? 3.43 -17.172 2.443 1 91.5 63 HIS B O 1
ATOM 1754 N N . PHE B 1 64 ? 1.252 -16.906 2.926 1 95.06 64 PHE B N 1
ATOM 1755 C CA . PHE B 1 64 ? 1.235 -15.656 2.17 1 95.06 64 PHE B CA 1
ATOM 1756 C C . PHE B 1 64 ? 1.948 -14.555 2.939 1 95.06 64 PHE B C 1
ATOM 1758 O O . PHE B 1 64 ? 2.633 -13.719 2.344 1 95.06 64 PHE B O 1
ATOM 1765 N N . THR B 1 65 ? 1.724 -14.508 4.238 1 94 65 THR B N 1
ATOM 1766 C CA . THR B 1 65 ? 2.475 -13.57 5.066 1 94 65 THR B CA 1
ATOM 1767 C C . THR B 1 65 ? 3.975 -13.734 4.84 1 94 65 THR B C 1
ATOM 1769 O O . THR B 1 65 ? 4.684 -12.742 4.633 1 94 65 THR B O 1
ATOM 1772 N N . TYR B 1 66 ? 4.406 -14.961 4.816 1 94.31 66 TYR B N 1
ATOM 1773 C CA . TYR B 1 66 ? 5.82 -15.266 4.617 1 94.31 66 TYR B CA 1
ATOM 1774 C C . TYR B 1 66 ? 6.277 -14.844 3.227 1 94.31 66 TYR B C 1
ATOM 1776 O O . TYR B 1 66 ? 7.281 -14.141 3.084 1 94.31 66 TYR B O 1
ATOM 1784 N N . LEU B 1 67 ? 5.555 -15.227 2.184 1 94.69 67 LEU B N 1
ATOM 1785 C CA . LEU B 1 67 ? 5.91 -14.906 0.806 1 94.69 67 LEU B CA 1
ATOM 1786 C C . LEU B 1 67 ? 6.035 -13.398 0.614 1 94.69 67 LEU B C 1
ATOM 1788 O O . LEU B 1 67 ? 7.02 -12.922 0.043 1 94.69 67 LEU B O 1
ATOM 1792 N N . LYS B 1 68 ? 5.051 -12.656 1.141 1 95.25 68 LYS B N 1
ATOM 1793 C CA . LYS B 1 68 ? 5.016 -11.203 0.984 1 95.25 68 LYS B CA 1
ATOM 1794 C C . LYS B 1 68 ? 6.164 -10.539 1.736 1 95.25 68 LYS B C 1
ATOM 1796 O O . LYS B 1 68 ? 6.676 -9.5 1.311 1 95.25 68 LYS B O 1
ATOM 1801 N N . SER B 1 69 ? 6.598 -11.133 2.791 1 93.62 69 SER B N 1
ATOM 1802 C CA . SER B 1 69 ? 7.703 -10.586 3.566 1 93.62 69 SER B CA 1
ATOM 1803 C C . SER B 1 69 ? 9.031 -10.758 2.836 1 93.62 69 SER B C 1
ATOM 1805 O O . SER B 1 69 ? 9.953 -9.961 3.018 1 93.62 69 SER B O 1
ATOM 1807 N N . CYS B 1 70 ? 9.141 -11.766 2.018 1 91.81 70 CYS B N 1
ATOM 1808 C CA . CYS B 1 70 ? 10.383 -12.078 1.319 1 91.81 70 CYS B CA 1
ATOM 1809 C C . CYS B 1 70 ? 10.547 -11.203 0.078 1 91.81 70 CYS B C 1
ATOM 1811 O O . CYS B 1 70 ? 11.664 -10.906 -0.337 1 91.81 70 CYS B O 1
ATOM 1813 N N . CYS B 1 71 ? 9.43 -10.883 -0.472 1 93.94 71 CYS B N 1
ATOM 1814 C CA . CYS B 1 71 ? 9.453 -10.156 -1.74 1 93.94 71 CYS B CA 1
ATOM 1815 C C . CYS B 1 71 ? 8.648 -8.875 -1.655 1 93.94 71 CYS B C 1
ATOM 1817 O O . CYS B 1 71 ? 7.457 -8.898 -1.329 1 93.94 71 CYS B O 1
ATOM 1819 N N . PRO B 1 72 ? 9.289 -7.828 -2.035 1 88.38 72 PRO B N 1
ATOM 1820 C CA . PRO B 1 72 ? 8.586 -6.543 -1.964 1 88.38 72 PRO B CA 1
ATOM 1821 C C . PRO B 1 72 ? 7.395 -6.469 -2.91 1 88.38 72 PRO B C 1
ATOM 1823 O O . PRO B 1 72 ? 7.262 -7.305 -3.809 1 88.38 72 PRO B O 1
ATOM 1826 N N . SER B 1 73 ? 6.578 -5.434 -2.629 1 89.88 73 SER B N 1
ATOM 1827 C CA . SER B 1 73 ? 5.461 -5.191 -3.533 1 89.88 73 SER B CA 1
ATOM 1828 C C . SER B 1 73 ? 5.949 -4.836 -4.934 1 89.88 73 SER B C 1
ATOM 1830 O O . SER B 1 73 ? 7.02 -4.254 -5.094 1 89.88 73 SER B O 1
ATOM 1832 N N . ILE B 1 74 ? 5.199 -5.223 -5.887 1 87.06 74 ILE B N 1
ATOM 1833 C CA . ILE B 1 74 ? 5.637 -5.113 -7.273 1 87.06 74 ILE B CA 1
ATOM 1834 C C . ILE B 1 74 ? 5.203 -3.762 -7.844 1 87.06 74 ILE B C 1
ATOM 1836 O O . ILE B 1 74 ? 5.781 -3.285 -8.828 1 87.06 74 ILE B O 1
ATOM 1840 N N . ASN B 1 75 ? 4.219 -3.164 -7.395 1 91.06 75 ASN B N 1
ATOM 1841 C CA . ASN B 1 75 ? 3.705 -1.889 -7.879 1 91.06 75 ASN B CA 1
ATOM 1842 C C . ASN B 1 75 ? 3.211 -1.012 -6.73 1 91.06 75 ASN B C 1
ATOM 1844 O O . ASN B 1 75 ? 2.877 -1.518 -5.66 1 91.06 75 ASN B O 1
ATOM 1848 N N . ASP B 1 76 ? 3.199 0.279 -7.066 1 92.88 76 ASP B N 1
ATOM 1849 C CA . ASP B 1 76 ? 2.77 1.235 -6.051 1 92.88 76 ASP B CA 1
ATOM 1850 C C . ASP B 1 76 ? 1.262 1.147 -5.82 1 92.88 76 ASP B C 1
ATOM 1852 O O . ASP B 1 76 ? 0.786 1.376 -4.703 1 92.88 76 ASP B O 1
ATOM 1856 N N . VAL B 1 77 ? 0.564 0.799 -6.918 1 96.19 77 VAL B N 1
ATOM 1857 C CA . VAL B 1 77 ? -0.887 0.69 -6.805 1 96.19 77 VAL B CA 1
ATOM 1858 C C . VAL B 1 77 ? -1.256 -0.633 -6.141 1 96.19 77 VAL B C 1
ATOM 1860 O O . VAL B 1 77 ? -0.909 -1.706 -6.641 1 96.19 77 VAL B O 1
ATOM 1863 N N . VAL B 1 78 ? -1.918 -0.562 -4.98 1 96.62 78 VAL B N 1
ATOM 1864 C CA . VAL B 1 78 ? -2.428 -1.753 -4.305 1 96.62 78 VAL B CA 1
ATOM 1865 C C . VAL B 1 78 ? -3.623 -2.309 -5.074 1 96.62 78 VAL B C 1
ATOM 1867 O O . VAL B 1 78 ? -3.701 -3.514 -5.324 1 96.62 78 VAL B O 1
ATOM 1870 N N . GLY B 1 79 ? -4.5 -1.368 -5.402 1 96.19 79 GLY B N 1
ATOM 1871 C CA . GLY B 1 79 ? -5.625 -1.817 -6.207 1 96.19 79 GLY B CA 1
ATOM 1872 C C . GLY B 1 79 ? -6.832 -0.904 -6.105 1 96.19 79 GLY B C 1
ATOM 1873 O O . GLY B 1 79 ? -6.762 0.166 -5.5 1 96.19 79 GLY B O 1
ATOM 1874 N N . ASP B 1 80 ? -7.906 -1.334 -6.836 1 96.62 80 ASP B N 1
ATOM 1875 C CA . ASP B 1 80 ? -9.219 -0.706 -6.75 1 96.62 80 ASP B CA 1
ATOM 1876 C C . ASP B 1 80 ? -9.953 -1.138 -5.48 1 96.62 80 ASP B C 1
ATOM 1878 O O . ASP B 1 80 ? -10.312 -2.309 -5.332 1 96.62 80 ASP B O 1
ATOM 1882 N N . ARG B 1 81 ? -10.125 -0.145 -4.645 1 94.94 81 ARG B N 1
ATOM 1883 C CA . ARG B 1 81 ? -10.703 -0.414 -3.334 1 94.94 81 ARG B CA 1
ATOM 1884 C C . ARG B 1 81 ? -12.039 -1.139 -3.463 1 94.94 81 ARG B C 1
ATOM 1886 O O . ARG B 1 81 ? -12.391 -1.969 -2.621 1 94.94 81 ARG B O 1
ATOM 1893 N N . THR B 1 82 ? -12.812 -0.872 -4.488 1 94.25 82 THR B N 1
ATOM 1894 C CA . THR B 1 82 ? -14.148 -1.427 -4.672 1 94.25 82 THR B CA 1
ATOM 1895 C C . THR B 1 82 ? -14.078 -2.898 -5.066 1 94.25 82 THR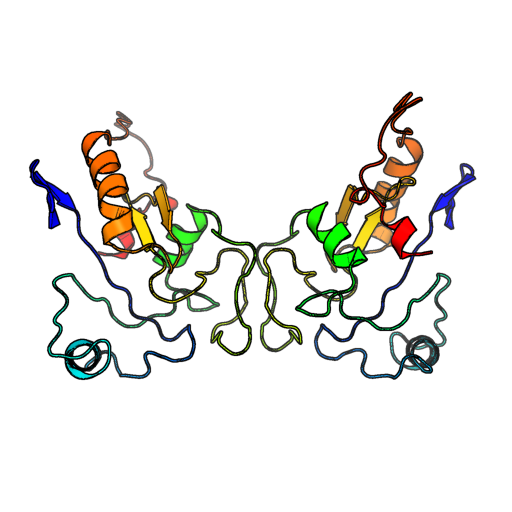 B C 1
ATOM 1897 O O . THR B 1 82 ? -15.086 -3.607 -5.031 1 94.25 82 THR B O 1
ATOM 1900 N N . ARG B 1 83 ? -12.93 -3.365 -5.352 1 95.38 83 ARG B N 1
ATOM 1901 C CA . ARG B 1 83 ? -12.742 -4.75 -5.777 1 95.38 83 ARG B CA 1
ATOM 1902 C C . ARG B 1 83 ? -11.945 -5.539 -4.742 1 95.38 83 ARG B C 1
ATOM 1904 O O . ARG B 1 83 ? -11.578 -6.691 -4.984 1 95.38 83 ARG B O 1
ATOM 1911 N N . MET B 1 84 ? -11.578 -4.902 -3.701 1 96.19 84 MET B N 1
ATOM 1912 C CA . MET B 1 84 ? -10.828 -5.512 -2.609 1 96.19 84 MET B CA 1
ATOM 1913 C C . MET B 1 84 ? -11.766 -6.043 -1.53 1 96.19 84 MET B C 1
ATOM 1915 O O . MET B 1 84 ? -12.641 -5.316 -1.05 1 96.19 84 MET B O 1
ATOM 1919 N N . TYR B 1 85 ? -11.633 -7.32 -1.128 1 96.12 85 TYR B N 1
ATOM 1920 C CA . TYR B 1 85 ? -12.508 -7.926 -0.13 1 96.12 85 TYR B CA 1
ATOM 1921 C C . TYR B 1 85 ? -11.695 -8.477 1.037 1 96.12 85 TYR B C 1
ATOM 1923 O O . TYR B 1 85 ? -11.898 -9.625 1.451 1 96.12 85 TYR B O 1
ATOM 1931 N N . TRP B 1 86 ? -10.812 -7.676 1.508 1 97.31 86 TRP B N 1
ATOM 1932 C CA . TRP B 1 86 ? -10.039 -7.98 2.705 1 97.31 86 TRP B CA 1
ATOM 1933 C C . TRP B 1 86 ? -9.789 -6.719 3.523 1 97.31 86 TRP B C 1
ATOM 1935 O O . TRP B 1 86 ? -10.031 -5.605 3.055 1 97.31 86 TRP B O 1
ATOM 1945 N N . ASN B 1 87 ? -9.43 -6.887 4.73 1 97.62 87 ASN B N 1
ATOM 1946 C CA . ASN B 1 87 ? -9.086 -5.82 5.664 1 97.62 87 ASN B CA 1
ATOM 1947 C C . ASN B 1 87 ? -8.18 -6.324 6.785 1 97.62 87 ASN B C 1
ATOM 1949 O O . ASN B 1 87 ? -8.344 -7.453 7.258 1 97.62 87 ASN B O 1
ATOM 1953 N N . PRO B 1 88 ? -7.211 -5.453 7.152 1 98 88 PRO B N 1
ATOM 1954 C CA . PRO B 1 88 ? -6.809 -4.156 6.605 1 98 88 PRO B CA 1
ATOM 1955 C C . PRO B 1 88 ? -6.039 -4.281 5.289 1 98 88 PRO B C 1
ATOM 1957 O O . PRO B 1 88 ? -5.676 -5.391 4.891 1 98 88 PRO B O 1
ATOM 1960 N N . VAL B 1 89 ? -5.891 -3.186 4.59 1 97.88 89 VAL B N 1
ATOM 1961 C CA . VAL B 1 89 ? -5.062 -3.104 3.391 1 97.88 89 VAL B CA 1
ATOM 1962 C C . VAL B 1 89 ? -3.613 -2.816 3.779 1 97.88 89 VAL B C 1
ATOM 1964 O O . VAL B 1 89 ? -3.348 -1.94 4.605 1 97.88 89 VAL B O 1
ATOM 1967 N N . LYS B 1 90 ? -2.689 -3.586 3.166 1 97.44 90 LYS B N 1
ATOM 1968 C CA . LYS B 1 90 ? -1.266 -3.424 3.445 1 97.44 90 LYS B CA 1
ATOM 1969 C C . LYS B 1 90 ? -0.476 -3.184 2.162 1 97.44 90 LYS B C 1
ATOM 1971 O O . LYS B 1 90 ? -0.919 -3.559 1.075 1 97.44 90 LYS B O 1
ATOM 1976 N N . ASN B 1 91 ? 0.711 -2.553 2.354 1 96.5 91 ASN B N 1
ATOM 1977 C CA . ASN B 1 91 ? 1.614 -2.295 1.236 1 96.5 91 ASN B CA 1
ATOM 1978 C C . ASN B 1 91 ? 2.012 -3.586 0.526 1 96.5 91 ASN B C 1
ATOM 1980 O O . ASN B 1 91 ? 2.156 -3.607 -0.697 1 96.5 91 ASN B O 1
ATOM 1984 N N . SER B 1 92 ? 2.139 -4.625 1.258 1 96.38 92 SER B N 1
ATOM 1985 C CA . SER B 1 92 ? 2.705 -5.867 0.744 1 96.38 92 SER B CA 1
ATOM 1986 C C . SER B 1 92 ? 1.634 -6.734 0.09 1 96.38 92 SER B C 1
ATOM 1988 O O . SER B 1 92 ? 1.938 -7.789 -0.468 1 96.38 92 SER B O 1
ATOM 1990 N N . ASP B 1 93 ? 0.441 -6.348 0.166 1 97.5 93 ASP B N 1
ATOM 1991 C CA . ASP B 1 93 ? -0.669 -7.191 -0.264 1 97.5 93 ASP B CA 1
ATOM 1992 C C . ASP B 1 93 ? -0.488 -7.645 -1.712 1 97.5 93 ASP B C 1
ATOM 1994 O O . ASP B 1 93 ? 0.092 -6.922 -2.525 1 97.5 93 ASP B O 1
ATOM 1998 N N . ILE B 1 94 ? -0.954 -8.844 -1.97 1 97.31 94 ILE B N 1
ATOM 1999 C CA . ILE B 1 94 ? -1.09 -9.336 -3.338 1 97.31 94 ILE B CA 1
ATOM 2000 C C . ILE B 1 94 ? -2.051 -8.438 -4.113 1 97.31 94 ILE B C 1
ATOM 2002 O O . ILE B 1 94 ? -3.094 -8.031 -3.59 1 97.31 94 ILE B O 1
ATOM 2006 N N . ARG B 1 95 ? -1.737 -8.18 -5.344 1 97 95 ARG B N 1
ATOM 2007 C CA . ARG B 1 95 ? -2.414 -7.105 -6.062 1 97 95 ARG B CA 1
ATOM 2008 C C . ARG B 1 95 ? -3.67 -7.621 -6.758 1 97 95 ARG B C 1
ATOM 2010 O O . ARG B 1 95 ? -4.664 -6.898 -6.871 1 97 95 ARG B O 1
ATOM 2017 N N . TRP B 1 96 ? -3.561 -8.797 -7.258 1 95.88 96 TRP B N 1
ATOM 2018 C CA . TRP B 1 96 ? -4.668 -9.32 -8.047 1 95.88 96 TRP B CA 1
ATOM 2019 C C . TRP B 1 96 ? -4.496 -10.82 -8.297 1 95.88 96 TRP B C 1
ATOM 2021 O O . TRP B 1 96 ? -3.502 -11.414 -7.879 1 95.88 96 TRP B O 1
ATOM 2031 N N . ASN B 1 97 ? -5.527 -11.391 -8.969 1 92.5 97 ASN B N 1
ATOM 2032 C CA . ASN B 1 97 ? -5.449 -12.781 -9.398 1 92.5 97 ASN B CA 1
ATOM 2033 C C . ASN B 1 97 ? -4.211 -13.039 -10.258 1 92.5 97 ASN B C 1
ATOM 2035 O O . ASN B 1 97 ? -3.801 -12.172 -11.031 1 92.5 97 ASN B O 1
ATOM 2039 N N . PHE B 1 98 ? -3.553 -14.25 -9.953 1 92.69 98 PHE B N 1
ATOM 2040 C CA . PHE B 1 98 ? -2.479 -14.805 -10.766 1 92.69 98 PHE B CA 1
ATOM 2041 C C . PHE B 1 98 ? -1.164 -14.078 -10.5 1 92.69 98 PHE B C 1
ATOM 2043 O O . PHE B 1 98 ? -0.245 -14.125 -11.32 1 92.69 98 PHE B O 1
ATOM 2050 N N . GLU B 1 99 ? -1.114 -13.227 -9.484 1 95.69 99 GLU B N 1
ATOM 2051 C CA . GLU B 1 99 ? 0.217 -12.891 -8.984 1 95.69 99 GLU B CA 1
ATOM 2052 C C . GLU B 1 99 ? 0.999 -14.148 -8.602 1 95.69 99 GLU B C 1
ATOM 2054 O O . GLU B 1 99 ? 0.417 -15.133 -8.148 1 95.69 99 GLU B O 1
ATOM 2059 N N . LYS B 1 100 ? 2.326 -14.172 -8.812 1 94.69 100 LYS B N 1
ATOM 2060 C CA . LYS B 1 100 ? 3.1 -15.398 -8.703 1 94.69 100 LYS B CA 1
ATOM 2061 C C . LYS B 1 100 ? 4.363 -15.188 -7.875 1 94.69 100 LYS B C 1
ATOM 2063 O O . LYS B 1 100 ? 4.941 -14.094 -7.891 1 94.69 100 LYS B O 1
ATOM 2068 N N . PHE B 1 101 ? 4.668 -16.156 -7.141 1 95.38 101 PHE B N 1
ATOM 2069 C CA . PHE B 1 101 ? 5.934 -16.219 -6.422 1 95.38 101 PHE B CA 1
ATOM 2070 C C . PHE B 1 101 ? 6.777 -17.391 -6.891 1 95.38 101 PHE B C 1
ATOM 2072 O O . PHE B 1 101 ? 6.25 -18.484 -7.137 1 95.38 101 PHE B O 1
ATOM 2079 N N . LEU B 1 102 ? 8.016 -17.125 -7.125 1 93.19 102 LEU B N 1
ATOM 2080 C CA . LEU B 1 102 ? 8.984 -18.203 -7.328 1 93.19 102 LEU B CA 1
ATOM 2081 C C . LEU B 1 102 ? 9.688 -18.562 -6.023 1 93.19 102 LEU B C 1
ATOM 2083 O O . LEU B 1 102 ? 10.289 -17.688 -5.379 1 93.19 102 LEU B O 1
ATOM 2087 N N . VAL B 1 103 ? 9.508 -19.828 -5.668 1 91 103 VAL B N 1
ATOM 2088 C CA . VAL B 1 103 ? 10.078 -20.297 -4.41 1 91 103 VAL B CA 1
ATOM 2089 C C . VAL B 1 103 ? 11.188 -21.312 -4.695 1 91 103 VAL B C 1
ATOM 2091 O O . VAL B 1 103 ? 11.016 -22.219 -5.508 1 91 103 VAL B O 1
ATOM 2094 N N . ASP B 1 104 ? 12.273 -21.109 -4.023 1 88 104 ASP B N 1
ATOM 2095 C CA . ASP B 1 104 ? 13.383 -22.031 -4.27 1 88 104 ASP B CA 1
ATOM 2096 C C . ASP B 1 104 ? 13.203 -23.328 -3.502 1 88 104 ASP B C 1
ATOM 2098 O O . ASP B 1 104 ? 12.258 -23.484 -2.727 1 88 104 ASP B O 1
ATOM 2102 N N . PRO B 1 105 ? 14.047 -24.312 -3.734 1 83.38 105 PRO B N 1
ATOM 2103 C CA . PRO B 1 105 ? 13.875 -25.641 -3.135 1 83.38 105 PRO B CA 1
ATOM 2104 C C . PRO B 1 105 ? 13.992 -25.625 -1.611 1 83.38 105 PRO B C 1
ATOM 2106 O O . PRO B 1 105 ? 13.586 -26.578 -0.944 1 83.38 105 PRO B O 1
ATOM 2109 N N . GLU B 1 106 ? 14.492 -24.578 -1.087 1 81.31 106 GLU B N 1
ATOM 2110 C CA . GLU B 1 106 ? 14.633 -24.469 0.362 1 81.31 106 GLU B CA 1
ATOM 2111 C C . GLU B 1 106 ? 13.438 -23.734 0.98 1 81.31 106 GLU B C 1
ATOM 2113 O O . GLU B 1 106 ? 13.383 -23.562 2.199 1 81.31 106 GLU B O 1
ATOM 2118 N N . GLY B 1 107 ? 12.586 -23.297 0.125 1 85.56 107 GLY B N 1
ATOM 2119 C CA . GLY B 1 107 ? 11.352 -22.719 0.616 1 85.56 107 GLY B CA 1
ATOM 2120 C C . GLY B 1 107 ? 11.391 -21.203 0.677 1 85.56 107 GLY B C 1
ATOM 2121 O O . GLY B 1 107 ? 10.492 -20.578 1.235 1 85.56 107 GLY B O 1
ATOM 2122 N N . LYS B 1 108 ? 12.406 -20.672 0.148 1 87.31 108 LYS B N 1
ATOM 2123 C CA . LYS B 1 108 ? 12.516 -19.219 0.16 1 87.31 108 LYS B CA 1
ATOM 2124 C C . LYS B 1 108 ? 11.938 -18.609 -1.112 1 87.31 108 LYS B C 1
ATOM 2126 O O . LYS B 1 108 ? 12.273 -19.031 -2.221 1 87.31 108 LYS B O 1
ATOM 2131 N N . ALA B 1 109 ? 11.023 -17.656 -0.869 1 92.31 109 ALA B N 1
ATOM 2132 C CA . ALA B 1 109 ? 10.547 -16.906 -2.029 1 92.31 109 ALA B CA 1
ATOM 2133 C C . ALA B 1 109 ? 11.641 -16 -2.584 1 92.31 109 ALA B C 1
ATOM 2135 O O . ALA B 1 109 ? 12.227 -15.211 -1.849 1 92.31 109 ALA B O 1
ATOM 2136 N N . VAL B 1 110 ? 11.852 -16.078 -3.848 1 92.31 110 VAL B N 1
ATOM 2137 C CA . VAL B 1 110 ? 13.008 -15.383 -4.406 1 92.31 110 VAL B CA 1
ATOM 2138 C C . VAL B 1 110 ? 12.547 -14.336 -5.414 1 92.31 110 VAL B C 1
ATOM 2140 O O . VAL B 1 110 ? 13.273 -13.383 -5.707 1 92.31 110 VAL B O 1
ATOM 2143 N N . LYS B 1 111 ? 11.414 -14.492 -5.988 1 94.88 111 LYS B N 1
ATOM 2144 C CA . LYS B 1 111 ? 10.875 -13.516 -6.934 1 94.88 111 LYS B CA 1
ATOM 2145 C C . LYS B 1 111 ? 9.359 -13.438 -6.836 1 94.88 111 LYS B C 1
ATOM 2147 O O . LYS B 1 111 ? 8.703 -14.414 -6.465 1 94.88 111 LYS B O 1
ATOM 2152 N N . ARG B 1 112 ? 8.898 -12.305 -7.129 1 96.12 112 ARG B N 1
ATOM 2153 C CA . ARG B 1 112 ? 7.469 -12.008 -7.184 1 96.12 112 ARG B CA 1
ATOM 2154 C C . ARG B 1 112 ? 7.098 -11.367 -8.516 1 96.12 112 ARG B C 1
ATOM 2156 O O . ARG B 1 112 ? 7.805 -10.492 -9.008 1 96.12 112 ARG B O 1
ATOM 2163 N N . PHE B 1 113 ? 6.078 -11.906 -9.156 1 95.75 113 PHE B N 1
ATOM 2164 C CA . PHE B 1 113 ? 5.676 -11.445 -10.477 1 95.75 113 PHE B CA 1
ATOM 2165 C C . PHE B 1 113 ? 4.227 -10.969 -10.469 1 95.75 113 PHE B C 1
ATOM 2167 O O . PHE B 1 113 ? 3.367 -11.594 -9.852 1 95.75 113 PHE B O 1
ATOM 2174 N N . SER B 1 114 ? 4.02 -9.93 -11.258 1 95.62 114 SER B N 1
ATOM 2175 C CA . SER B 1 114 ? 2.676 -9.367 -11.336 1 95.62 114 SER B CA 1
ATOM 2176 C C . SER B 1 114 ? 1.734 -10.281 -12.109 1 95.62 114 SER B C 1
ATOM 2178 O O . SER B 1 114 ? 2.182 -11.211 -12.789 1 95.62 114 SER B O 1
ATOM 2180 N N . SER B 1 115 ? 0.423 -9.977 -11.961 1 92.81 115 SER B N 1
ATOM 2181 C CA . SER B 1 115 ? -0.636 -10.742 -12.617 1 92.81 115 SER B CA 1
ATOM 2182 C C . SER B 1 115 ? -0.482 -10.711 -14.133 1 92.81 115 SER B C 1
ATOM 2184 O O . SER B 1 115 ? -0.953 -11.617 -14.828 1 92.81 115 SER B O 1
ATOM 2186 N N . TYR B 1 116 ? 0.215 -9.758 -14.641 1 91.88 116 TYR B N 1
ATOM 2187 C CA . TYR B 1 116 ? 0.293 -9.57 -16.078 1 91.88 116 TYR B CA 1
ATOM 2188 C C . TYR B 1 116 ? 1.366 -10.461 -16.688 1 91.88 116 TYR B C 1
ATOM 2190 O O . TYR B 1 116 ? 1.411 -10.648 -17.906 1 91.88 116 TYR B O 1
ATOM 2198 N N . VAL B 1 117 ? 2.246 -10.906 -15.859 1 92.12 117 VAL B N 1
ATOM 2199 C CA . VAL B 1 117 ? 3.283 -11.82 -16.344 1 92.12 117 VAL B CA 1
ATOM 2200 C C . VAL B 1 117 ? 2.67 -13.18 -16.641 1 92.12 117 VAL B C 1
ATOM 2202 O O . VAL B 1 117 ? 2.025 -13.789 -15.789 1 92.12 117 VAL B O 1
ATOM 2205 N N . THR B 1 118 ? 2.842 -13.633 -17.875 1 89.81 118 THR B N 1
ATOM 2206 C CA . THR B 1 118 ? 2.258 -14.906 -18.281 1 89.81 118 THR B CA 1
ATOM 2207 C C . THR B 1 118 ? 3.209 -16.062 -17.984 1 89.81 118 THR B C 1
ATOM 2209 O O . THR B 1 118 ? 4.406 -15.852 -17.781 1 89.8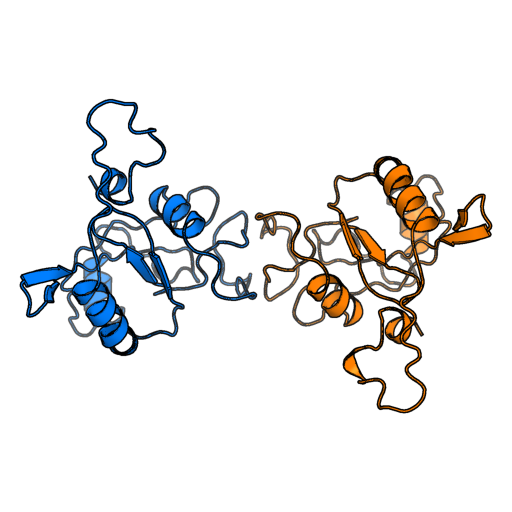1 118 THR B O 1
ATOM 2212 N N . PRO B 1 119 ? 2.547 -17.297 -17.906 1 84 119 PRO B N 1
ATOM 2213 C CA . PRO B 1 119 ? 3.42 -18.469 -17.734 1 84 119 PRO B CA 1
ATOM 2214 C C . PRO B 1 119 ? 4.516 -18.531 -18.797 1 84 119 PRO B C 1
ATOM 2216 O O . PRO B 1 119 ? 5.648 -18.922 -18.484 1 84 119 PRO B O 1
ATOM 2219 N N . GLU B 1 120 ? 4.148 -18.125 -20 1 87.5 120 GLU B N 1
ATOM 2220 C CA . GLU B 1 120 ? 5.133 -18.125 -21.078 1 87.5 120 GLU B CA 1
ATOM 2221 C C . GLU B 1 120 ? 6.273 -17.156 -20.781 1 87.5 120 GLU B C 1
ATOM 2223 O O . GLU B 1 120 ? 7.434 -17.453 -21.062 1 87.5 120 GLU B O 1
ATOM 2228 N N . ASP B 1 121 ? 5.945 -16.016 -20.188 1 89.81 121 ASP B N 1
ATOM 2229 C CA . ASP B 1 121 ? 6.945 -15.008 -19.828 1 89.81 121 ASP B CA 1
ATOM 2230 C C . ASP B 1 121 ? 7.898 -15.539 -18.766 1 89.81 121 ASP B C 1
ATOM 2232 O O . ASP B 1 121 ? 9.039 -15.086 -18.656 1 89.81 121 ASP B O 1
ATOM 2236 N N . LEU B 1 122 ? 7.438 -16.516 -18.016 1 91.62 122 LEU B N 1
ATOM 2237 C CA . LEU B 1 122 ? 8.18 -16.969 -16.859 1 91.62 122 LEU B CA 1
ATOM 2238 C C . LEU B 1 122 ? 9.133 -18.109 -17.219 1 91.62 122 LEU B C 1
ATOM 2240 O O . LEU B 1 122 ? 10.031 -18.438 -16.453 1 91.62 122 LEU B O 1
ATOM 2244 N N . GLU B 1 123 ? 8.953 -18.703 -18.344 1 87.19 123 GLU B N 1
ATOM 2245 C CA . GLU B 1 123 ? 9.703 -19.906 -18.703 1 87.19 123 GLU B CA 1
ATOM 2246 C C . GLU B 1 123 ? 11.203 -19.656 -18.625 1 87.19 123 GLU B C 1
ATOM 2248 O O . GLU B 1 123 ? 11.938 -20.438 -18.016 1 87.19 123 GLU B O 1
ATOM 2253 N N . SER B 1 124 ? 11.617 -18.562 -19.312 1 89.12 124 SER B N 1
ATOM 2254 C CA . SER B 1 124 ? 13.047 -18.281 -19.328 1 89.12 124 SER B CA 1
ATOM 2255 C C . SER B 1 124 ? 13.57 -17.969 -17.938 1 89.12 124 SER B C 1
ATOM 2257 O O . SER B 1 124 ? 14.688 -18.359 -17.594 1 89.12 124 SER B O 1
ATOM 2259 N N . VAL B 1 125 ? 12.773 -17.281 -17.172 1 89.81 125 VAL B N 1
ATOM 2260 C CA . VAL B 1 125 ? 13.172 -16.922 -15.82 1 89.81 125 VAL B CA 1
ATOM 2261 C C . VAL B 1 125 ? 13.336 -18.188 -14.977 1 89.81 125 VAL B C 1
ATOM 2263 O O . VAL B 1 125 ? 14.32 -18.328 -14.25 1 89.81 125 VAL B O 1
ATOM 2266 N N . ILE B 1 126 ? 12.398 -19.078 -15.094 1 87.94 126 ILE B N 1
ATOM 2267 C CA . ILE B 1 126 ? 12.398 -20.297 -14.305 1 87.94 126 ILE B CA 1
ATOM 2268 C C . ILE B 1 126 ? 13.555 -21.203 -14.742 1 87.94 126 ILE B C 1
ATOM 2270 O O . ILE B 1 126 ? 14.273 -21.75 -13.906 1 87.94 126 ILE B O 1
ATOM 2274 N N . ASP B 1 127 ? 13.719 -21.297 -16 1 86.31 127 ASP B N 1
ATOM 2275 C CA . ASP B 1 127 ? 14.812 -22.109 -16.531 1 86.31 127 ASP B CA 1
ATOM 2276 C C . ASP B 1 127 ? 16.156 -21.594 -16.031 1 86.31 127 ASP B C 1
ATOM 2278 O O . ASP B 1 127 ? 17.016 -22.375 -15.602 1 86.31 127 ASP B O 1
ATOM 2282 N N . ASN B 1 128 ? 16.266 -20.297 -16.172 1 88.38 128 ASN B N 1
ATOM 2283 C CA . ASN B 1 128 ? 17.5 -19.688 -15.68 1 88.38 128 ASN B CA 1
ATOM 2284 C C . ASN B 1 128 ? 17.703 -19.953 -14.195 1 88.38 128 ASN B C 1
ATOM 2286 O O . ASN B 1 128 ? 18.828 -20.234 -13.758 1 88.38 128 ASN B O 1
ATOM 2290 N N . PHE B 1 129 ? 16.703 -19.844 -13.445 1 88.44 129 PHE B N 1
ATOM 2291 C CA . PHE B 1 129 ? 16.781 -20.078 -12.016 1 88.44 129 PHE B CA 1
ATOM 2292 C C . PHE B 1 129 ? 17.203 -21.516 -11.719 1 88.44 129 PHE B C 1
ATOM 2294 O O . PHE B 1 129 ? 18.125 -21.75 -10.922 1 88.44 129 PHE B O 1
ATOM 2301 N N . ILE B 1 130 ? 16.547 -22.484 -12.375 1 85.56 130 ILE B N 1
ATOM 2302 C CA . ILE B 1 130 ? 16.812 -23.906 -12.141 1 85.56 130 ILE B CA 1
ATOM 2303 C C . ILE B 1 130 ? 18.25 -24.234 -12.5 1 85.56 130 ILE B C 1
ATOM 2305 O O . ILE B 1 130 ? 18.922 -24.969 -11.781 1 85.56 130 ILE B O 1
ATOM 2309 N N . THR B 1 131 ? 18.688 -23.703 -13.508 1 85.38 131 THR B N 1
ATOM 2310 C CA . THR B 1 131 ? 20.031 -24 -14.016 1 85.38 131 THR B CA 1
ATOM 2311 C C . THR B 1 131 ? 21.094 -23.422 -13.086 1 85.38 131 THR B C 1
ATOM 2313 O O . THR B 1 131 ? 22.172 -24 -12.93 1 85.38 131 THR B O 1
ATOM 2316 N N . ASN B 1 132 ? 20.75 -22.328 -12.422 1 87.56 132 ASN B N 1
ATOM 2317 C CA . ASN B 1 132 ? 21.781 -21.594 -11.688 1 87.56 132 ASN B CA 1
ATOM 2318 C C . ASN B 1 132 ? 21.609 -21.75 -10.18 1 87.56 132 ASN B C 1
ATOM 2320 O O . ASN B 1 132 ? 22.453 -21.281 -9.406 1 87.56 132 ASN B O 1
ATOM 2324 N N . TRP B 1 133 ? 20.578 -22.344 -9.773 1 84.31 133 TRP B N 1
ATOM 2325 C CA . TRP B 1 133 ? 20.344 -22.438 -8.344 1 84.31 133 TRP B CA 1
ATOM 2326 C C . TRP B 1 133 ? 21.344 -23.375 -7.684 1 84.31 133 TRP B C 1
ATOM 2328 O O . TRP B 1 133 ? 21.641 -24.453 -8.219 1 84.31 133 TRP B O 1
ATOM 2338 N N . THR B 1 134 ? 21.953 -22.938 -6.52 1 82.69 134 THR B N 1
ATOM 2339 C CA . THR B 1 134 ? 22.828 -23.75 -5.672 1 82.69 134 THR B CA 1
ATOM 2340 C C . THR B 1 134 ? 22.344 -23.734 -4.227 1 82.69 134 THR B C 1
ATOM 2342 O O . THR B 1 134 ? 21.906 -22.688 -3.721 1 82.69 134 THR B O 1
ATOM 2345 N N . PRO B 1 135 ? 22.438 -25.016 -3.672 1 76.62 135 PRO B N 1
ATOM 2346 C CA . PRO B 1 135 ? 22 -25.062 -2.275 1 76.62 135 PRO B CA 1
ATOM 2347 C C . PRO B 1 135 ? 22.812 -24.141 -1.37 1 76.62 135 PRO B C 1
ATOM 2349 O O . PRO B 1 135 ? 23.984 -23.906 -1.624 1 76.62 135 PRO B O 1
ATOM 2352 N N . THR B 1 136 ? 22.156 -23.391 -0.622 1 64.38 136 THR B N 1
ATOM 2353 C CA . THR B 1 136 ? 22.891 -22.609 0.367 1 64.38 136 THR B CA 1
ATOM 2354 C C . THR B 1 136 ? 23.547 -23.531 1.396 1 64.38 136 THR B C 1
ATOM 2356 O O . THR B 1 136 ? 22.906 -24.422 1.939 1 64.38 136 THR B O 1
ATOM 2359 N N . THR B 1 137 ? 24.812 -24.062 1.164 1 53.56 137 THR B N 1
ATOM 2360 C CA . THR B 1 137 ? 25.641 -24.922 1.984 1 53.56 137 THR B CA 1
ATOM 2361 C C . THR B 1 137 ? 25.531 -24.547 3.459 1 53.56 137 THR B C 1
ATOM 2363 O O . THR B 1 137 ? 26.328 -25.016 4.285 1 53.56 137 THR B O 1
ATOM 2366 N N . ARG B 1 138 ? 24.922 -23.828 4.18 1 44.03 138 ARG B N 1
ATOM 2367 C CA . ARG B 1 138 ? 25.453 -23.844 5.543 1 44.03 138 ARG B CA 1
ATOM 2368 C C . ARG B 1 138 ? 25.703 -25.281 6.012 1 44.03 138 ARG B C 1
ATOM 2370 O O . ARG B 1 138 ? 24.844 -26.141 5.879 1 44.03 138 ARG B O 1
ATOM 2377 N N . ASP B 1 139 ? 26.984 -25.797 5.945 1 39.91 139 ASP B N 1
ATOM 2378 C CA . ASP B 1 139 ? 27.531 -26.781 6.867 1 39.91 139 ASP B CA 1
ATOM 2379 C C . ASP B 1 139 ? 26.844 -26.703 8.227 1 39.91 139 ASP B C 1
ATOM 2381 O O . ASP B 1 139 ? 27.453 -26.328 9.227 1 39.91 139 ASP B O 1
ATOM 2385 N N . HIS B 1 140 ? 25.906 -25.938 8.57 1 37.47 140 HIS B N 1
ATOM 2386 C CA . HIS B 1 140 ? 25.562 -25.922 9.984 1 37.47 140 HIS B CA 1
ATOM 2387 C C . HIS B 1 140 ? 25.234 -27.328 10.492 1 37.47 140 HIS B C 1
ATOM 2389 O O . HIS B 1 140 ? 24.281 -27.969 10.023 1 37.47 140 HIS B O 1
ATOM 2395 N N . THR B 1 141 ? 26.234 -28.141 10.867 1 34.5 141 THR B N 1
ATOM 2396 C CA . THR B 1 141 ? 26.141 -29.172 11.898 1 34.5 141 THR B CA 1
ATOM 2397 C C . THR B 1 141 ? 25.094 -28.797 12.953 1 34.5 141 THR B C 1
ATOM 2399 O O . THR B 1 141 ? 24.266 -29.609 13.328 1 34.5 141 THR B O 1
ATOM 2402 N N . SER B 1 142 ? 25.656 -28.125 14.133 1 31.83 142 SER B N 1
ATOM 2403 C CA . SER B 1 142 ? 25.047 -28.156 15.453 1 31.83 142 SER B CA 1
ATOM 2404 C C . SER B 1 142 ? 23.688 -27.453 15.445 1 31.83 142 SER B C 1
ATOM 2406 O O . SER B 1 142 ? 22.75 -27.891 16.125 1 31.83 142 SER B O 1
ATOM 2408 N N . GLY B 1 143 ? 23.703 -26.016 15.391 1 30.14 143 GLY B N 1
ATOM 2409 C CA . GLY B 1 143 ? 22.797 -25.234 16.219 1 30.14 143 GLY B CA 1
ATOM 2410 C C . GLY B 1 143 ? 21.375 -25.219 15.695 1 30.14 143 GLY B C 1
ATOM 2411 O O . GLY B 1 143 ? 21.109 -25.688 14.586 1 30.14 143 GLY B O 1
ATOM 2412 N N . ALA B 1 144 ? 20.422 -24.312 16.391 1 31.72 144 ALA B N 1
ATOM 2413 C CA . ALA B 1 144 ? 18.984 -24.125 16.578 1 31.72 144 ALA B CA 1
ATOM 2414 C C . ALA B 1 144 ? 18.328 -23.578 15.312 1 31.72 144 ALA B C 1
ATOM 2416 O O . ALA B 1 144 ? 18.656 -22.5 14.852 1 31.72 144 ALA B O 1
ATOM 2417 N N . ARG B 1 145 ? 17.969 -24.375 14.336 1 34.25 145 ARG B N 1
ATOM 2418 C CA . ARG B 1 145 ? 16.984 -24.078 13.289 1 34.25 145 ARG B CA 1
ATOM 2419 C C . ARG B 1 145 ? 15.914 -23.125 13.789 1 34.25 145 ARG B C 1
ATOM 2421 O O . ARG B 1 145 ? 15.164 -23.453 14.711 1 34.25 145 ARG B O 1
ATOM 2428 N N . SER B 1 146 ? 16.172 -21.828 13.828 1 33.09 146 SER B N 1
ATOM 2429 C CA . SER B 1 146 ? 15.141 -20.922 14.336 1 33.09 146 SER B CA 1
ATOM 2430 C C . SER B 1 146 ? 13.797 -21.172 13.664 1 33.09 146 SER B C 1
ATOM 2432 O O . SER B 1 146 ? 13.727 -21.375 12.453 1 33.09 146 SER B O 1
ATOM 2434 N N . SER B 1 147 ? 12.703 -21.578 14.352 1 34.81 147 SER B N 1
ATOM 2435 C CA . SER B 1 147 ? 11.289 -21.797 14.07 1 34.81 147 SER B CA 1
ATOM 2436 C C . SER B 1 147 ? 10.781 -20.812 13.008 1 34.81 147 SER B C 1
ATOM 2438 O O . SER B 1 147 ? 9.758 -21.062 12.375 1 34.81 147 SER B O 1
ATOM 2440 N N . ARG B 1 148 ? 11.406 -19.688 12.898 1 39.31 148 ARG B N 1
ATOM 2441 C CA . ARG B 1 148 ? 10.898 -18.703 11.945 1 39.31 148 ARG B CA 1
ATOM 2442 C C . ARG B 1 148 ? 11.234 -19.109 10.516 1 39.31 148 ARG B C 1
ATOM 2444 O O . ARG B 1 148 ? 10.773 -18.469 9.562 1 39.31 148 ARG B O 1
ATOM 2451 N N . ASP B 1 149 ? 12.305 -19.906 10.359 1 38.09 149 ASP B N 1
ATOM 2452 C CA . ASP B 1 149 ? 12.719 -20.344 9.031 1 38.09 149 ASP B CA 1
ATOM 2453 C C . ASP B 1 149 ? 11.836 -21.469 8.516 1 38.09 149 ASP B C 1
ATOM 2455 O O . ASP B 1 149 ? 12.289 -22.328 7.75 1 38.09 149 ASP B O 1
ATOM 2459 N N . SER B 1 150 ? 10.82 -21.75 9.234 1 42 150 SER B N 1
ATOM 2460 C CA . SER B 1 150 ? 10.07 -22.812 8.594 1 42 150 SER B CA 1
ATOM 2461 C C . SER B 1 150 ? 9.602 -22.406 7.203 1 42 150 SER B C 1
ATOM 2463 O O . SER B 1 150 ? 8.812 -21.484 7.055 1 42 150 SER B O 1
ATOM 2465 N N . GLY B 1 151 ? 10.539 -22.5 6.223 1 43.44 151 GLY B N 1
ATOM 2466 C CA . GLY B 1 151 ? 10.258 -22.281 4.812 1 43.44 151 GLY B CA 1
ATOM 2467 C C . GLY B 1 151 ? 8.828 -22.625 4.43 1 43.44 151 GLY B C 1
ATOM 2468 O O . GLY B 1 151 ? 8.055 -23.078 5.27 1 43.44 151 GLY B O 1
ATOM 2469 N N . LEU B 1 152 ? 8.414 -22.031 3.26 1 53.75 152 LEU B N 1
ATOM 2470 C CA . LEU B 1 152 ? 7.078 -22.203 2.695 1 53.75 152 LEU B CA 1
ATOM 2471 C C . LEU B 1 152 ? 6.621 -23.656 2.836 1 53.75 152 LEU B C 1
ATOM 2473 O O . LEU B 1 152 ? 5.445 -23.922 3.096 1 53.75 152 LEU B O 1
ATOM 2477 N N . LEU B 1 153 ? 7.586 -24.547 2.848 1 51.47 153 LEU B N 1
ATOM 2478 C CA . LEU B 1 153 ? 7.199 -25.953 2.789 1 51.47 153 LEU B CA 1
ATOM 2479 C C . LEU B 1 153 ? 6.633 -26.422 4.125 1 51.47 153 LEU B C 1
ATOM 2481 O O . LEU B 1 153 ? 5.84 -27.359 4.176 1 51.47 153 LEU B O 1
ATOM 2485 N N . SER B 1 154 ? 7.117 -25.781 5.223 1 46.84 154 SER B N 1
ATOM 2486 C CA . SER B 1 154 ? 6.574 -26.219 6.508 1 46.84 154 SER B CA 1
ATOM 2487 C C . SER B 1 154 ? 5.074 -25.969 6.586 1 46.84 154 SER B C 1
ATOM 2489 O O . SER B 1 154 ? 4.355 -26.688 7.293 1 46.84 154 SER B O 1
ATOM 2491 N N . TRP B 1 155 ? 4.691 -25 5.809 1 45.34 155 TRP B N 1
ATOM 2492 C CA . TRP B 1 155 ? 3.266 -24.688 5.828 1 45.34 155 TRP B CA 1
ATOM 2493 C C . TRP B 1 155 ? 2.498 -25.609 4.883 1 45.34 155 TRP B C 1
ATOM 2495 O O . TRP B 1 155 ? 1.283 -25.766 5.02 1 45.34 155 TRP B O 1
ATOM 2505 N N . LEU B 1 156 ? 3.207 -26.062 3.977 1 48.69 156 LEU B N 1
ATOM 2506 C CA . LEU B 1 156 ? 2.529 -26.891 2.988 1 48.69 156 LEU B CA 1
ATOM 2507 C C . LEU B 1 156 ? 2.316 -28.312 3.52 1 48.69 156 LEU B C 1
ATOM 2509 O O . LEU B 1 156 ? 1.459 -29.047 3.021 1 48.69 156 LEU B O 1
ATOM 2513 N N . ASN B 1 157 ? 3.098 -28.719 4.527 1 40.88 157 ASN B N 1
ATOM 2514 C CA . ASN B 1 157 ? 2.949 -30.047 5.102 1 40.88 157 ASN B CA 1
ATOM 2515 C C . ASN B 1 157 ? 1.89 -30.062 6.203 1 40.88 157 ASN B C 1
ATOM 2517 O O . ASN B 1 157 ? 1.84 -29.156 7.039 1 40.88 157 ASN B O 1
#

Secondary structure (DSSP, 8-state):
-B-TTS-B----B---STBTT---S-GGGHHHHHHHTSS-TT---SS-BPPP--SSSTT--HHHHHHHHHS--S-SEEE-GGGB--SSEETT---STT-EEEE-TTS-EEEEE-TT--HHHHHHHHHHHHHH---------SS---GGG--HHHHH-/-B-TTS-B----B---STBTT---S-GGGHHHHHHHTSS-TT---SS-BPPP--SSSTT--HHHHHHHHHS--S-SEEE-GGGB--SSEETT---STT-EEEE-TTS-EEEEE-TT--HHHHHHHHHHHHHH---------SS---GGG--HHHHH-

Radius of gyration: 25.28 Å; Cα contacts (8 Å, |Δi|>4): 436; chains: 2; bounding box: 46×68×44 Å

pLDDT: mean 80.72, std 18.9, range [29.97, 98.0]

Nearest PDB structures (foldseek):
  2i3y-assembly1_A  TM=9.528E-01  e=1.842E-13  Homo sapiens
  2r37-assembly1_A  TM=9.698E-01  e=6.417E-12  Homo sapiens
  7fc2-assembly1_A  TM=9.718E-01  e=9.593E-12  Mus musculus
  1gp1-assembly1_A  TM=9.406E-01  e=9.359E-11  Bos taurus
  2he3-assembly1_A  TM=8.983E-01  e=1.956E-10  Homo sapiens

Solvent-accessible surface area (backbone atoms only — not comparable to full-atom values): 18634 Å² total; per-residue (Å²): 80,66,44,95,87,68,47,79,42,78,63,75,42,72,44,44,40,40,52,66,56,75,48,77,61,55,65,92,38,42,67,55,36,30,16,62,59,60,86,13,90,67,38,68,79,92,47,58,70,50,67,65,43,41,62,44,35,78,69,30,40,65,58,41,56,51,44,36,72,59,32,74,55,88,56,57,62,45,37,52,56,92,38,53,63,54,43,50,39,41,44,49,45,76,61,50,76,68,46,43,70,43,61,46,98,77,27,46,46,76,43,67,41,56,50,82,58,44,75,77,69,40,47,63,56,50,51,51,45,65,74,66,64,70,80,81,64,77,80,70,78,82,80,83,79,58,79,82,66,58,26,53,54,60,70,72,101,79,66,44,97,86,66,46,80,42,79,62,78,41,71,46,45,41,42,51,64,55,73,48,77,62,56,66,94,39,43,67,57,37,28,16,63,59,62,86,14,91,67,41,69,79,92,48,59,68,49,68,64,43,37,63,45,36,78,68,31,41,67,58,41,56,51,42,36,71,59,31,73,55,88,56,57,61,45,37,54,54,92,38,53,62,54,42,47,39,43,46,49,44,77,62,52,76,66,49,45,71,45,61,47,98,77,26,46,47,76,45,68,42,56,50,82,58,44,75,76,71,40,47,64,56,50,50,52,46,64,74,64,63,71,81,81,60,80,79,72,81,83,80,82,77,59,79,82,64,56,27,51,54,60,69,73,99

InterPro domains:
  IPR000889 Glutathione peroxidase [PF00255] (5-68)
  IPR000889 Glutathione peroxidase [PR01011] (9-25)
  IPR000889 Glutathione peroxidase [PR01011] (94-103)
  IPR000889 Glutathione peroxidase [PS51355] (1-136)
  IPR000889 Glutathione peroxidase [PTHR11592] (6-128)
  IPR036249 Thioredoxin-like superfamily [SSF52833] (5-129)

Sequence (314 aa):
MVDQKGHRFEILGFPTNNFGLQEPAPNSKILDCVKHINPGNGYVPNFPMFQKADCNGANEQPHFTYLKSCCPSINDVVGDRTRMYWNPVKNSDIRWNFEKFLVDPEGKAVKRFSSYVTPEDLESVIDNFITNWTPTTRDHTSGARSSRDSGLLSWLNMVDQKGHRFEILGFPTNNFGLQEPAPNSKILDCVKHINPGNGYVPNFPMFQKADCNGANEQPHFTYLKSCCPSINDVVGDRTRMYWNPVKNSDIRWNFEKFLVDPEGKAVKRFSSYVTPEDLESVIDNFITNWTPTTRDHTSGARSSRDSGLLSWLN

Foldseek 3Di:
DQDPVRDDDADEAEAECQFQNPQVDAQVCRQVCVCPPVVHPRDGDPHHYDGYFALDAPGHDVLSVQLLVQEDDDDQDQEDPVGGDHPDDDRSGQRHPQWDFDADPQQGTDDTDHNPQDPVNCVVVVVVCVVPDDPPPPPPPDDDPPPVSPHSVVSVD/DQDPVRDDDADEAEAECQFQNPQVDAQVCRQVCVCPPVVHPRDGDPHHYDGYFALDAPGHDVLSVQLLVQEFDDDQDQEDPVGGDHPDDDRSGQRHPQWDFDADPQQGTDDTDHNPQDPVNCVVVVVVCVVPDDPPPPPPPDDDPPPVSPHSVVSVD

Organism: Branchiostoma lanceolatum (NCBI:txid7740)